Protein AF-A0A2V6J040-F1 (afdb_monomer)

Secondary structure (DSSP, 8-state):
-------------------------------------------S-SSSSS-----------HHHHHHHHHHHHHHHHHTT-HHHHHHHEEEEEEEEETTEEE-HHHHHHHHHH--EEEEEEEEEEEEEEETTEEEEEEEEEEEETTS-EEEEEEEEEEEEETTEEEEEEEEEEEPPPP-

Solvent-accessible surface area (backbone atoms only — not comparable to full-atom values): 11503 Å² total; per-residue (Å²): 139,91,83,84,90,88,83,88,85,88,86,90,90,81,88,85,89,84,88,89,81,90,86,80,90,81,90,82,89,83,88,82,89,82,84,82,88,79,88,81,90,87,82,81,81,88,83,81,83,83,79,76,80,78,82,74,75,72,79,69,51,72,62,54,52,50,53,52,51,54,52,48,49,55,48,21,50,58,70,54,34,61,71,54,42,64,66,43,37,35,80,82,19,45,33,41,45,94,91,47,78,35,45,41,66,54,54,58,61,46,33,78,74,57,52,56,67,49,72,51,77,43,77,75,45,71,45,74,77,48,102,46,32,33,40,41,35,33,37,39,39,41,32,33,72,90,69,51,74,49,51,31,43,36,39,35,35,34,35,54,51,98,92,40,67,22,37,42,35,38,38,47,42,75,50,75,79,86,128

Nearest PDB structures (foldseek):
  6d63-assembly5_I  TM=7.592E-01  e=6.789E-07  Pseudomonas sp. ADP
  1gy5-assembly1_A  TM=8.367E-01  e=3.264E-05  Homo sapiens
  1gy6-assembly1_B  TM=7.919E-01  e=3.069E-05  Rattus norvegicus
  1ask-assembly1_B  TM=8.145E-01  e=6.418E-05  Rattus norvegicus
  1jb2-assembly1_B  TM=8.349E-01  e=1.427E-04  Rattus norvegicus

Mean predicted aligned error: 15.75 Å

Foldseek 3Di:
DDDDDDDDDDDDDDDDDDDDDDDDDDDDDDDDDDDDDDDDDDDDDDPVPPPPPDPPPPPDPVLVVVVVLVVQCVVCLQVLPLVSLPQAADQQAWEDEPVGIDGSVRSSVCSVVAQFPDKDKDPWDWAPPDPFKIKIWTWMWTAGPVRDIFIKTKMWIWGQDPNGIHTRYIYIDGDDPDD

Structure (mmCIF, N/CA/C/O backbone):
data_AF-A0A2V6J040-F1
#
_entry.id   AF-A0A2V6J040-F1
#
loop_
_atom_site.group_PDB
_atom_site.id
_atom_site.type_symbol
_atom_site.label_atom_id
_atom_site.label_alt_id
_atom_site.label_comp_id
_atom_site.label_asym_id
_atom_site.label_entity_id
_atom_site.label_seq_id
_atom_site.pdbx_PDB_ins_code
_atom_site.Cartn_x
_atom_site.Cartn_y
_atom_site.Cartn_z
_atom_site.occupancy
_atom_site.B_iso_or_equiv
_atom_site.auth_seq_id
_atom_site.auth_comp_id
_atom_site.auth_asym_id
_atom_site.auth_atom_id
_atom_site.pdbx_PDB_model_num
ATOM 1 N N . MET A 1 1 ? -32.992 -1.769 94.508 1.00 34.75 1 MET A N 1
ATOM 2 C CA . MET A 1 1 ? -31.897 -0.781 94.630 1.00 34.75 1 MET A CA 1
ATOM 3 C C . MET A 1 1 ? -32.112 0.313 93.579 1.00 34.75 1 MET A C 1
ATOM 5 O O . MET A 1 1 ? -32.421 -0.063 92.455 1.00 34.75 1 MET A O 1
ATOM 9 N N . PRO A 1 2 ? -32.070 1.614 93.936 1.00 48.88 2 PRO A N 1
ATOM 10 C CA . PRO A 1 2 ? -32.412 2.762 93.072 1.00 48.88 2 PRO A CA 1
ATOM 11 C C . PRO A 1 2 ? -31.128 3.377 92.436 1.00 48.88 2 PRO A C 1
ATOM 13 O O . PRO A 1 2 ? -30.045 2.892 92.730 1.00 48.88 2 PRO A O 1
ATOM 16 N N . VAL A 1 3 ? -31.111 4.362 91.522 1.00 37.06 3 VAL A N 1
ATOM 17 C CA . VAL A 1 3 ? -31.373 5.810 91.714 1.00 37.06 3 VAL A CA 1
ATOM 18 C C . VAL A 1 3 ? -31.140 6.575 90.376 1.00 37.06 3 VAL A C 1
ATOM 20 O O . VAL A 1 3 ? -30.189 6.274 89.667 1.00 37.06 3 VAL A O 1
ATOM 23 N N . ARG A 1 4 ? -32.022 7.566 90.112 1.00 39.47 4 ARG A N 1
ATOM 24 C CA . ARG A 1 4 ? -31.955 8.893 89.409 1.00 39.47 4 ARG A CA 1
ATOM 25 C C . ARG A 1 4 ? -30.805 9.234 88.430 1.00 39.47 4 ARG A C 1
ATOM 27 O O . ARG A 1 4 ? -29.651 8.987 88.729 1.00 39.47 4 ARG A O 1
ATOM 34 N N . LEU A 1 5 ? -31.037 9.840 87.250 1.00 36.16 5 LEU A N 1
ATOM 35 C CA . LEU A 1 5 ? -31.646 11.154 86.889 1.00 36.16 5 LEU A CA 1
ATOM 36 C C . LEU A 1 5 ? -30.811 12.387 87.319 1.00 36.16 5 LEU A C 1
ATOM 38 O O . LEU A 1 5 ? -30.650 12.616 88.514 1.00 36.16 5 LEU A O 1
ATOM 42 N N . GLY A 1 6 ? -30.388 13.246 86.377 1.00 34.59 6 GLY A N 1
ATOM 43 C CA . GLY A 1 6 ? -29.915 14.599 86.723 1.00 34.59 6 GLY A CA 1
ATOM 44 C C . GLY A 1 6 ? -29.161 15.375 85.636 1.00 34.59 6 GLY A C 1
ATOM 45 O O . GLY A 1 6 ? -28.054 15.019 85.264 1.00 34.59 6 GLY A O 1
ATOM 46 N N . LEU A 1 7 ? -29.777 16.463 85.174 1.00 38.62 7 LEU A N 1
ATOM 47 C CA . LEU A 1 7 ? -29.369 17.409 84.129 1.00 38.62 7 LEU A CA 1
ATOM 48 C C . LEU A 1 7 ? -28.373 18.507 84.583 1.00 38.62 7 LEU A C 1
ATOM 50 O O . LEU A 1 7 ? -28.486 19.019 85.689 1.00 38.62 7 LEU A O 1
ATOM 54 N N . ALA A 1 8 ? -27.602 18.994 83.593 1.00 38.84 8 ALA A N 1
ATOM 55 C CA . ALA A 1 8 ? -27.267 20.400 83.274 1.00 38.84 8 ALA A CA 1
ATOM 56 C C . ALA A 1 8 ? -26.296 21.240 84.147 1.00 38.84 8 ALA A C 1
ATOM 58 O O . ALA A 1 8 ? -26.467 21.365 85.351 1.00 38.84 8 ALA A O 1
ATOM 59 N N . ARG A 1 9 ? -25.395 21.996 83.480 1.00 43.03 9 ARG A N 1
ATOM 60 C CA . ARG A 1 9 ? -25.417 23.480 83.275 1.00 43.03 9 ARG A CA 1
ATOM 61 C C . ARG A 1 9 ? -24.008 24.065 82.990 1.00 43.03 9 ARG A C 1
ATOM 63 O O . ARG A 1 9 ? -23.031 23.664 83.607 1.00 43.03 9 ARG A O 1
ATOM 70 N N . LYS A 1 10 ? -23.936 25.051 82.074 1.00 41.00 10 LYS A N 1
ATOM 71 C CA . LYS A 1 10 ? -22.827 26.030 81.873 1.00 41.00 10 LYS A CA 1
ATOM 72 C C . LYS A 1 10 ? -22.865 27.141 82.948 1.00 41.00 10 LYS A C 1
ATOM 74 O O . LYS A 1 10 ? -23.940 27.341 83.518 1.00 41.00 10 LYS A O 1
ATOM 79 N N . PRO A 1 11 ? -21.760 27.883 83.201 1.00 47.56 11 PRO A N 1
ATOM 80 C CA . PRO A 1 11 ? -21.526 29.259 82.656 1.00 47.56 11 PRO A CA 1
ATOM 81 C C . PRO A 1 11 ? -20.021 29.550 82.330 1.00 47.56 11 PRO A C 1
ATOM 83 O O . PRO A 1 11 ? -19.163 28.827 82.813 1.00 47.56 11 PRO A O 1
ATOM 86 N N . VAL A 1 12 ? -19.598 30.352 81.328 1.00 38.75 12 VAL A N 1
ATOM 87 C CA . VAL A 1 12 ? -19.495 31.834 81.104 1.00 38.75 12 VAL A CA 1
ATOM 88 C C . VAL A 1 12 ? -18.409 32.596 81.909 1.00 38.75 12 VAL A C 1
ATOM 90 O O . VAL A 1 12 ? -18.334 32.439 83.120 1.00 38.75 12 VAL A O 1
ATOM 93 N N . ALA A 1 13 ? -17.715 33.510 81.187 1.00 38.12 13 ALA A N 1
ATOM 94 C CA . ALA A 1 13 ? -16.813 34.629 81.572 1.00 38.12 13 ALA A CA 1
ATOM 95 C C . ALA A 1 13 ? -15.305 34.288 81.662 1.00 38.12 13 ALA A C 1
ATOM 97 O O . ALA A 1 13 ? -14.963 33.196 82.085 1.00 38.12 13 ALA A O 1
ATOM 98 N N . ALA A 1 14 ? -14.310 35.127 81.337 1.00 37.72 14 ALA A N 1
ATOM 99 C CA . ALA A 1 14 ? -14.132 36.417 80.646 1.00 37.72 14 ALA A CA 1
ATOM 100 C C . ALA A 1 14 ? -12.593 36.671 80.555 1.00 37.72 14 ALA A C 1
ATOM 102 O O . ALA A 1 14 ? -11.841 36.122 81.358 1.00 37.72 14 ALA A O 1
ATOM 103 N N . SER A 1 15 ? -12.109 37.485 79.603 1.00 41.91 15 SER A N 1
ATOM 104 C CA . SER A 1 15 ? -10.698 37.940 79.484 1.00 41.91 15 SER A CA 1
ATOM 105 C C . SER A 1 15 ? -10.219 38.786 80.685 1.00 41.91 15 SER A C 1
ATOM 107 O O . SER A 1 15 ? -11.061 39.345 81.389 1.00 41.91 15 SER A O 1
ATOM 109 N N . PRO A 1 16 ? -8.891 38.964 80.900 1.00 47.22 16 PRO A N 1
ATOM 110 C CA . PRO A 1 16 ? -8.265 40.242 80.499 1.00 47.22 16 PRO A CA 1
ATOM 111 C C . PRO A 1 16 ? -6.756 40.208 80.126 1.00 47.22 16 PRO A C 1
ATOM 113 O O . PRO A 1 16 ? -6.005 39.303 80.475 1.00 47.22 16 PRO A O 1
ATOM 116 N N . CYS A 1 17 ? -6.317 41.273 79.444 1.00 36.84 17 CYS A N 1
ATOM 117 C CA . CYS A 1 17 ? -4.929 41.643 79.122 1.00 36.84 17 CYS A CA 1
ATOM 118 C C . CYS A 1 17 ? -4.105 42.096 80.353 1.00 36.84 17 CYS A C 1
ATOM 120 O O . CYS A 1 17 ? -4.673 42.791 81.194 1.00 36.84 17 CYS A O 1
ATOM 122 N N . ARG A 1 18 ? -2.768 41.881 80.377 1.00 36.09 18 ARG A N 1
ATOM 123 C CA . ARG A 1 18 ? -1.706 42.873 80.749 1.00 36.09 18 ARG A CA 1
ATOM 124 C C . ARG A 1 18 ? -0.302 42.271 80.961 1.00 36.09 18 ARG A C 1
ATOM 126 O O . ARG A 1 18 ? -0.169 41.213 81.555 1.00 36.09 18 ARG A O 1
ATOM 133 N N . GLY A 1 19 ? 0.711 43.089 80.632 1.00 33.62 19 GLY A N 1
ATOM 134 C CA . GLY A 1 19 ? 2.075 43.094 81.204 1.00 33.62 19 GLY A CA 1
ATOM 135 C C . GLY A 1 19 ? 3.141 42.497 80.274 1.00 33.62 19 GLY A C 1
ATOM 136 O O . GLY A 1 19 ? 2.984 41.371 79.843 1.00 33.62 19 GLY A O 1
ATOM 137 N N . GLY A 1 20 ? 4.238 43.147 79.868 1.00 31.88 20 GLY A N 1
ATOM 138 C CA . GLY A 1 20 ? 4.899 44.374 80.319 1.00 31.88 20 GLY A CA 1
ATOM 139 C C . GLY A 1 20 ? 6.324 44.065 80.808 1.00 31.88 20 GLY A C 1
ATOM 140 O O . GLY A 1 20 ? 6.451 43.509 81.887 1.00 31.88 20 GLY A O 1
ATOM 141 N N . ALA A 1 21 ? 7.360 44.423 80.033 1.00 41.84 21 ALA A N 1
ATOM 142 C CA . ALA A 1 21 ? 8.752 44.728 80.447 1.00 41.84 21 ALA A CA 1
ATOM 143 C C . ALA A 1 21 ? 9.571 45.034 79.168 1.00 41.84 21 ALA A C 1
ATOM 145 O O . ALA A 1 21 ? 9.667 44.193 78.286 1.00 41.84 21 ALA A O 1
ATOM 146 N N . SER A 1 22 ? 9.908 46.295 78.871 1.00 37.09 22 SER A N 1
ATOM 147 C CA . SER A 1 22 ? 11.140 47.008 79.267 1.00 37.09 22 SER A CA 1
ATOM 148 C C . SER A 1 22 ? 12.424 46.338 78.763 1.00 37.09 22 SER A C 1
ATOM 150 O O . SER A 1 22 ? 12.731 45.245 79.210 1.00 37.09 22 SER A O 1
ATOM 152 N N . PHE A 1 23 ? 13.188 47.000 77.880 1.00 42.12 23 PHE A N 1
ATOM 153 C CA . PHE A 1 23 ? 14.519 47.538 78.214 1.00 42.12 23 PHE A CA 1
ATOM 154 C C . PHE A 1 23 ? 15.188 48.283 77.031 1.00 42.12 23 PHE A C 1
ATOM 156 O O . PHE A 1 23 ? 15.280 47.796 75.911 1.00 42.12 23 PHE A O 1
ATOM 163 N N . SER A 1 24 ? 15.657 49.495 77.358 1.00 43.88 24 SER A N 1
ATOM 164 C CA . SER A 1 24 ? 16.856 50.210 76.874 1.00 43.88 24 SER A CA 1
ATOM 165 C C . SER A 1 24 ? 17.118 50.472 75.378 1.00 43.88 24 SER A C 1
ATOM 167 O O . SER A 1 24 ? 17.669 49.662 74.642 1.00 43.88 24 SER A O 1
ATOM 169 N N . LYS A 1 25 ? 16.894 51.745 75.019 1.00 38.56 25 LYS A N 1
ATOM 170 C CA . LYS A 1 25 ? 17.821 52.670 74.324 1.00 38.56 25 LYS A CA 1
ATOM 171 C C . LYS A 1 25 ? 19.256 52.158 74.081 1.00 38.56 25 LYS A C 1
ATOM 173 O O . LYS A 1 25 ? 19.950 51.860 75.045 1.00 38.56 25 LYS A O 1
ATOM 178 N N . ALA A 1 26 ? 19.727 52.335 72.840 1.00 39.94 26 ALA A N 1
ATOM 179 C CA . ALA A 1 26 ? 20.936 53.090 72.428 1.00 39.94 26 ALA A CA 1
ATOM 180 C C . ALA A 1 26 ? 21.586 52.426 71.194 1.00 39.94 26 ALA A C 1
ATOM 182 O O . ALA A 1 26 ? 22.081 51.315 71.256 1.00 39.94 26 ALA A O 1
ATOM 183 N N . ARG A 1 27 ? 21.449 53.021 70.004 1.00 41.56 27 ARG A N 1
ATOM 184 C CA . ARG A 1 27 ? 22.401 53.979 69.401 1.00 41.56 27 ARG A CA 1
ATOM 185 C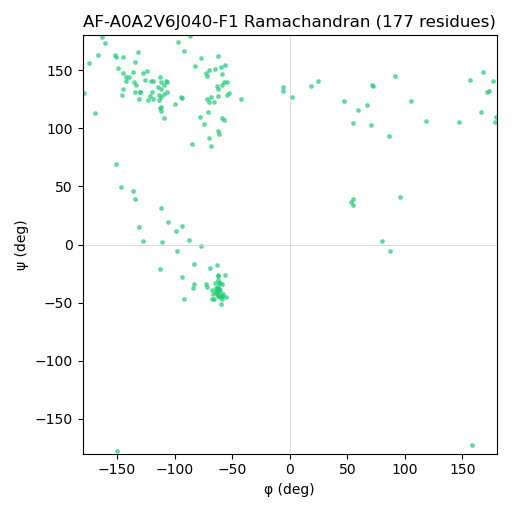 C . ARG A 1 27 ? 23.718 53.311 68.949 1.00 41.56 27 ARG A C 1
ATOM 187 O O . ARG A 1 27 ? 24.626 53.184 69.753 1.00 41.56 27 ARG A O 1
ATOM 194 N N . ARG A 1 28 ? 23.883 53.078 67.641 1.00 45.91 28 ARG A N 1
ATOM 195 C CA . ARG A 1 28 ? 24.739 53.861 66.713 1.00 45.91 28 ARG A CA 1
ATOM 196 C C . ARG A 1 28 ? 24.811 53.177 65.333 1.00 45.91 28 ARG A C 1
ATOM 198 O O . ARG A 1 28 ? 25.012 51.979 65.233 1.00 45.91 28 ARG A O 1
ATOM 205 N N . GLN A 1 29 ? 24.591 54.020 64.325 1.00 39.72 29 GLN A N 1
ATOM 206 C CA . GLN A 1 29 ? 24.902 53.972 62.887 1.00 39.72 29 GLN A CA 1
ATOM 207 C C . GLN A 1 29 ? 25.759 52.802 62.358 1.00 39.72 29 GLN A C 1
ATOM 209 O O . GLN A 1 29 ? 26.865 52.599 62.839 1.00 39.72 29 GLN A O 1
ATOM 214 N N . SER A 1 30 ? 25.359 52.206 61.227 1.00 41.91 30 SER A N 1
ATOM 215 C CA . SER A 1 30 ? 25.965 52.552 59.929 1.00 41.91 30 SER A CA 1
ATOM 216 C C . SER A 1 30 ? 25.148 52.013 58.744 1.00 41.91 30 SER A C 1
ATOM 218 O O . SER A 1 30 ? 24.248 51.198 58.908 1.00 41.91 30 SER A O 1
ATOM 220 N N . ALA A 1 31 ? 25.432 52.581 57.579 1.00 47.78 31 ALA A N 1
ATOM 221 C CA . ALA A 1 31 ? 24.708 52.569 56.314 1.00 47.78 31 ALA A CA 1
ATOM 222 C C . ALA A 1 31 ? 24.385 51.185 55.707 1.00 47.78 31 ALA A C 1
ATOM 224 O O . ALA A 1 31 ? 25.130 50.232 55.886 1.00 47.78 31 ALA A O 1
ATOM 225 N N . VAL A 1 32 ? 23.330 51.108 54.887 1.00 41.62 32 VAL A N 1
ATOM 226 C CA . VAL A 1 32 ? 23.403 51.072 53.407 1.00 41.62 32 VAL A CA 1
ATOM 227 C C . VAL A 1 32 ? 22.007 50.755 52.837 1.00 41.62 32 VAL A C 1
ATOM 229 O O . VAL A 1 32 ? 21.304 49.864 53.292 1.00 41.62 32 VAL A O 1
ATOM 232 N N . ALA A 1 33 ? 21.628 51.581 51.862 1.00 43.66 33 ALA A N 1
ATOM 233 C CA . ALA A 1 33 ? 20.542 51.511 50.885 1.00 43.66 33 ALA A CA 1
ATOM 234 C C . ALA A 1 33 ? 19.551 50.325 50.893 1.00 43.66 33 ALA A C 1
ATOM 236 O O . ALA A 1 33 ? 19.906 49.188 50.601 1.00 43.66 33 ALA A O 1
ATOM 237 N N . THR A 1 34 ? 18.253 50.647 50.928 1.00 45.75 34 THR A N 1
ATOM 238 C CA . THR A 1 34 ? 17.314 50.077 49.946 1.00 45.75 34 THR A CA 1
ATOM 239 C C . THR A 1 34 ? 16.244 51.109 49.605 1.00 45.75 34 THR A C 1
ATOM 241 O O . THR A 1 34 ? 15.677 51.779 50.468 1.00 45.75 34 THR A O 1
ATOM 244 N N . THR A 1 35 ? 16.070 51.322 48.310 1.00 50.22 35 THR A N 1
ATOM 245 C CA . THR A 1 35 ? 15.309 52.398 47.692 1.00 50.22 35 THR A CA 1
ATOM 246 C C . THR A 1 35 ? 13.801 52.236 47.848 1.00 50.22 35 THR A C 1
ATOM 248 O O . THR A 1 35 ? 13.232 51.151 47.819 1.00 50.22 35 THR A O 1
ATOM 251 N N . LYS A 1 36 ? 13.185 53.407 47.995 1.00 40.22 36 LYS A N 1
ATOM 252 C C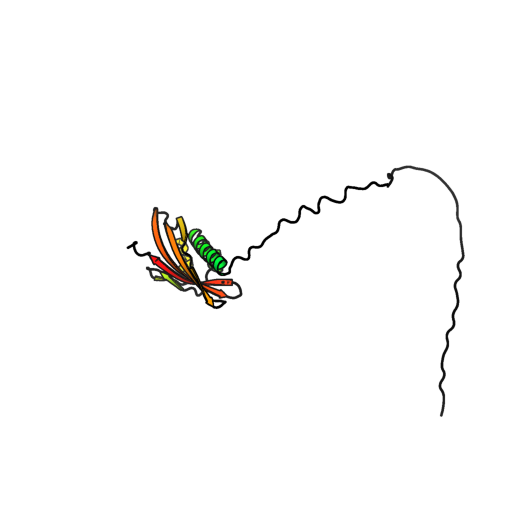A . LYS A 1 36 ? 11.765 53.725 48.094 1.00 40.22 36 LYS A CA 1
ATOM 253 C C . LYS A 1 36 ? 10.873 52.965 47.107 1.00 40.22 36 LYS A C 1
ATOM 255 O O . LYS A 1 36 ? 10.973 53.128 45.894 1.00 40.22 36 LYS A O 1
ATOM 260 N N . THR A 1 37 ? 9.883 52.288 47.666 1.00 49.34 37 THR A N 1
ATOM 261 C CA . THR A 1 37 ? 8.570 52.052 47.064 1.00 49.34 37 THR A CA 1
ATOM 262 C C . THR A 1 37 ? 7.861 53.395 46.843 1.00 49.34 37 THR A C 1
ATOM 264 O O . THR A 1 37 ? 7.737 54.148 47.804 1.00 49.34 37 THR A O 1
ATOM 267 N N . LEU A 1 38 ? 7.372 53.696 45.630 1.00 49.38 38 LEU A N 1
ATOM 268 C CA . LEU A 1 38 ? 5.972 54.108 45.390 1.00 49.38 38 LEU A CA 1
ATOM 269 C C . LEU A 1 38 ? 5.680 54.419 43.903 1.00 49.38 38 LEU A C 1
ATOM 271 O O . LEU A 1 38 ? 6.075 55.451 43.376 1.00 49.38 38 LEU A O 1
ATOM 275 N N . MET A 1 39 ? 4.888 53.525 43.301 1.00 51.25 39 MET A N 1
ATOM 276 C CA . MET A 1 39 ? 3.771 53.755 42.368 1.00 51.25 39 MET A CA 1
ATOM 277 C C . MET A 1 39 ? 3.910 54.724 41.175 1.00 51.25 39 MET A C 1
ATOM 279 O O . MET A 1 39 ? 3.910 55.938 41.354 1.00 51.25 39 MET A O 1
ATOM 283 N N . LYS A 1 40 ? 3.661 54.198 39.962 1.00 35.94 40 LYS A N 1
ATOM 284 C CA . LYS A 1 40 ? 2.514 54.626 39.128 1.00 35.94 40 LYS A CA 1
ATOM 285 C C . LYS A 1 40 ? 2.303 53.704 37.918 1.00 35.94 40 LYS A C 1
ATOM 287 O O . LYS A 1 40 ? 3.146 53.627 37.042 1.00 35.94 40 LYS A O 1
ATOM 292 N N . LYS A 1 41 ? 1.162 53.006 37.968 1.00 52.22 41 LYS A N 1
ATOM 293 C CA . LYS A 1 41 ? 0.187 52.671 36.911 1.00 52.22 41 LYS A CA 1
ATOM 294 C C . LYS A 1 41 ? 0.667 52.640 35.444 1.00 52.22 41 LYS A C 1
ATOM 296 O O . LYS A 1 41 ? 1.310 53.568 34.978 1.00 52.22 41 LYS A O 1
ATOM 301 N N . TYR A 1 42 ? 0.145 51.639 34.724 1.00 60.94 42 TYR A N 1
ATOM 302 C CA . TYR A 1 42 ? 0.090 51.495 33.254 1.00 60.94 42 TYR A CA 1
ATOM 303 C C . TYR A 1 42 ? 1.189 50.680 32.552 1.00 60.94 42 TYR A C 1
ATOM 305 O O . TYR A 1 42 ? 1.588 51.028 31.450 1.00 60.94 42 TYR A O 1
ATOM 313 N N . PHE A 1 43 ? 1.614 49.546 33.119 1.00 50.88 43 PHE A N 1
ATOM 314 C CA . PHE A 1 43 ? 2.365 48.533 32.346 1.00 50.88 43 PHE A CA 1
ATOM 315 C C . PHE A 1 43 ? 1.835 47.097 32.489 1.00 50.88 43 PHE A C 1
ATOM 317 O O . PHE A 1 43 ? 2.497 46.142 32.095 1.00 50.88 43 PHE A O 1
ATOM 324 N N . ALA A 1 44 ? 0.619 46.927 33.011 1.00 54.66 44 ALA A N 1
ATOM 325 C CA . ALA A 1 44 ? -0.108 45.664 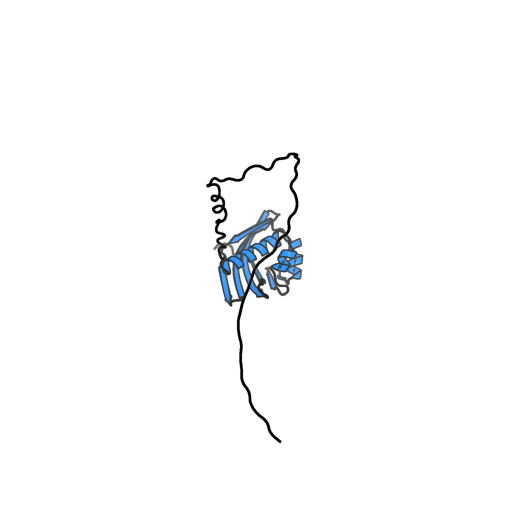32.908 1.00 54.66 44 ALA A CA 1
ATOM 326 C C . ALA A 1 44 ? -1.126 45.803 31.766 1.00 54.66 44 ALA A C 1
ATOM 328 O O . ALA A 1 44 ? -1.980 46.678 31.862 1.00 54.66 44 ALA A O 1
ATOM 329 N N . TYR A 1 45 ? -1.026 44.941 30.746 1.00 56.25 45 TYR A N 1
ATOM 330 C CA . TYR A 1 45 ? -1.682 44.959 29.418 1.00 56.25 45 TYR A CA 1
ATOM 331 C C . TYR A 1 45 ? -0.924 45.779 28.360 1.00 56.25 45 TYR A C 1
ATOM 333 O O . TYR A 1 45 ? -1.129 46.987 28.271 1.00 56.25 45 TYR A O 1
ATOM 341 N N . PRO A 1 46 ? -0.049 45.135 27.550 1.00 50.34 46 PRO A N 1
ATOM 342 C CA . PRO A 1 46 ? -0.546 44.388 26.387 1.00 50.34 46 PRO A CA 1
ATOM 343 C C . PRO A 1 46 ? 0.329 43.172 25.975 1.00 50.34 46 PRO A C 1
ATOM 345 O O . PRO A 1 46 ? 0.945 43.178 24.916 1.00 50.34 46 PRO A O 1
ATOM 348 N N . ILE A 1 47 ? 0.375 42.097 26.774 1.00 50.66 47 ILE A N 1
ATOM 349 C CA . ILE A 1 47 ? 0.921 40.786 26.327 1.00 50.66 47 ILE A CA 1
ATOM 350 C C . ILE A 1 47 ? -0.018 39.637 26.741 1.00 50.66 47 ILE A C 1
ATOM 352 O O . ILE A 1 47 ? 0.401 38.571 27.168 1.00 50.66 47 ILE A O 1
ATOM 356 N N . VAL A 1 48 ? -1.330 39.864 26.649 1.00 49.38 48 VAL A N 1
ATOM 357 C CA . VAL A 1 48 ? -2.340 38.781 26.661 1.00 49.38 48 VAL A CA 1
ATOM 358 C C . VAL A 1 48 ? -2.997 38.644 25.276 1.00 49.38 48 VAL A C 1
ATOM 360 O O . VAL A 1 48 ? -3.835 37.784 25.057 1.00 49.38 48 VAL A O 1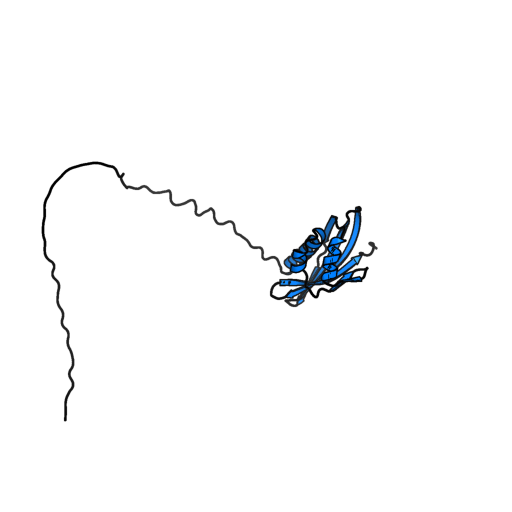
ATOM 363 N N . PHE A 1 49 ? -2.562 39.436 24.288 1.00 48.06 49 PHE A N 1
ATOM 364 C CA . PHE A 1 49 ? -3.080 39.386 22.915 1.00 48.06 49 PHE A CA 1
ATOM 365 C C . PHE A 1 49 ? -2.196 38.587 21.936 1.00 48.06 49 PHE A C 1
ATOM 367 O O . PHE A 1 49 ? -2.411 38.649 20.731 1.00 48.06 49 PHE A O 1
ATOM 374 N N . LEU A 1 50 ? -1.210 37.828 22.433 1.00 48.56 50 LEU A N 1
ATOM 375 C CA . LEU A 1 50 ? -0.291 37.024 21.609 1.00 48.56 50 LEU A CA 1
ATOM 376 C C . LEU A 1 50 ? -0.495 35.505 21.784 1.00 48.56 50 LEU A C 1
ATOM 378 O O . LEU A 1 50 ? 0.460 34.747 21.697 1.00 48.56 50 LEU A O 1
ATOM 382 N N . PHE A 1 51 ? -1.720 35.046 22.064 1.00 51.81 51 PHE A N 1
ATOM 383 C CA . PHE A 1 51 ? -2.041 33.609 22.156 1.00 51.81 51 PHE A CA 1
ATOM 384 C C . PHE A 1 51 ? -3.465 33.288 21.681 1.00 51.81 51 PHE A C 1
ATOM 386 O O . PHE A 1 51 ? -4.227 32.608 22.360 1.00 51.81 51 PHE A O 1
ATOM 393 N N . ALA A 1 52 ? -3.846 33.780 20.505 1.00 54.03 52 ALA A N 1
ATOM 394 C CA . ALA A 1 52 ? -5.085 33.352 19.856 1.00 54.03 52 ALA A CA 1
ATOM 395 C C 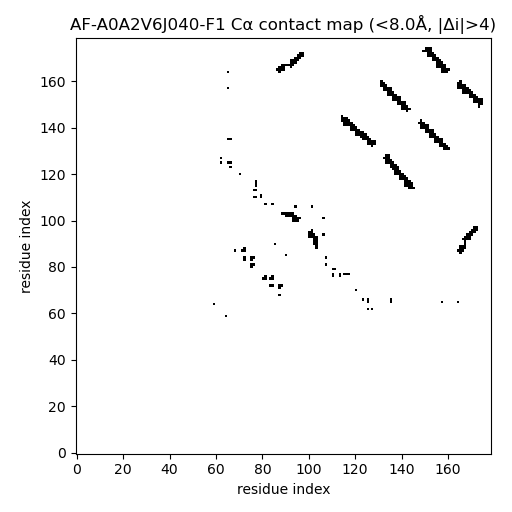. ALA A 1 52 ? -4.875 33.104 18.358 1.00 54.03 52 ALA A C 1
ATOM 397 O O . ALA A 1 52 ? -5.662 33.535 17.522 1.00 54.03 52 ALA A O 1
ATOM 398 N N . THR A 1 53 ? -3.802 32.399 17.994 1.00 58.44 53 THR A N 1
ATOM 399 C CA . THR A 1 53 ? -3.811 31.656 16.733 1.00 58.44 53 THR A CA 1
ATOM 400 C C . THR A 1 53 ? -4.689 30.431 16.950 1.00 58.44 53 THR A C 1
ATOM 402 O O . THR A 1 53 ? -4.316 29.481 17.635 1.00 58.44 53 THR A O 1
ATOM 405 N N . ALA A 1 54 ? -5.908 30.488 16.422 1.00 59.12 54 ALA A N 1
ATOM 406 C CA . ALA A 1 54 ? -6.820 29.361 16.401 1.00 59.12 54 ALA A CA 1
ATOM 407 C C . ALA A 1 54 ? -6.146 28.180 15.684 1.00 59.12 54 ALA A C 1
ATOM 409 O O . ALA A 1 54 ? -6.001 28.193 14.462 1.00 59.12 54 ALA A O 1
ATOM 410 N N . MET A 1 55 ? -5.745 27.146 16.429 1.00 59.06 55 MET A N 1
ATOM 411 C CA . MET A 1 55 ? -5.610 25.814 15.850 1.00 59.06 55 MET A CA 1
ATOM 412 C C . MET A 1 55 ? -7.023 25.337 15.529 1.00 59.06 55 MET A C 1
ATOM 414 O O . MET A 1 55 ? -7.670 24.668 16.331 1.00 59.06 55 MET A O 1
ATOM 418 N N . ILE A 1 56 ? -7.532 25.718 14.361 1.00 54.47 56 ILE A N 1
ATOM 419 C CA . ILE A 1 56 ? -8.616 24.969 13.742 1.00 54.47 56 ILE A CA 1
ATOM 420 C C . ILE A 1 56 ? -7.961 23.659 13.315 1.00 54.47 56 ILE A C 1
ATOM 422 O O . ILE A 1 56 ? -7.364 23.570 12.245 1.00 54.47 56 ILE A O 1
ATOM 426 N N . ALA A 1 57 ? -8.005 22.653 14.187 1.00 62.59 57 ALA A N 1
ATOM 427 C CA . ALA A 1 57 ? -7.851 21.281 13.744 1.00 62.59 57 ALA A CA 1
ATOM 428 C C . ALA A 1 57 ? -9.022 21.036 12.792 1.00 62.59 57 ALA A C 1
ATOM 430 O O . ALA A 1 57 ? -10.145 20.791 13.231 1.00 62.59 57 ALA A O 1
ATOM 431 N N . MET A 1 58 ? -8.795 21.215 11.489 1.00 60.84 58 MET A N 1
ATOM 432 C CA . MET A 1 58 ? -9.737 20.725 10.498 1.00 60.84 58 MET A CA 1
ATOM 433 C C . MET A 1 58 ? -9.819 19.226 10.740 1.00 60.84 58 MET A C 1
ATOM 435 O O . MET A 1 58 ? -8.844 18.502 10.536 1.00 60.84 58 MET A O 1
ATOM 439 N N . ALA A 1 59 ? -10.957 18.783 11.268 1.00 71.94 59 ALA A N 1
ATOM 440 C CA . ALA A 1 59 ? -11.287 17.378 11.296 1.00 71.94 59 ALA A CA 1
ATOM 441 C C . ALA A 1 59 ? -11.363 16.941 9.831 1.00 71.94 59 ALA A C 1
ATOM 443 O O . ALA A 1 59 ? -12.346 17.226 9.150 1.00 71.94 59 ALA A O 1
ATOM 444 N N . ILE A 1 60 ? -10.278 16.346 9.330 1.00 79.19 60 ILE A N 1
ATOM 445 C CA . ILE A 1 60 ? -10.285 15.689 8.028 1.00 79.19 60 ILE A CA 1
ATOM 446 C C . ILE A 1 60 ? -11.345 14.596 8.079 1.00 79.19 60 ILE A C 1
ATOM 448 O O . ILE A 1 60 ? -11.481 13.897 9.091 1.00 79.19 60 ILE A O 1
ATOM 452 N N . SER A 1 61 ? -12.125 14.470 7.010 1.00 90.56 61 SER A N 1
ATOM 453 C CA . SER A 1 61 ? -13.084 13.374 6.924 1.00 90.56 61 SER A CA 1
ATOM 454 C C . SER A 1 61 ? -12.345 12.032 6.996 1.00 90.56 61 SER A C 1
ATOM 456 O O . SER A 1 61 ? -11.182 11.920 6.602 1.00 90.56 61 SER A O 1
ATOM 458 N N . GLU A 1 62 ? -13.002 10.981 7.486 1.00 91.38 62 GLU A N 1
ATOM 459 C CA . GLU A 1 62 ? -12.386 9.648 7.526 1.00 91.38 62 GLU A CA 1
ATOM 460 C C . GLU A 1 62 ? -11.976 9.167 6.122 1.00 91.38 62 GLU A C 1
ATOM 462 O O . GLU A 1 62 ? -10.912 8.571 5.946 1.00 91.38 62 GLU A O 1
ATOM 467 N N . SER A 1 63 ? -12.756 9.535 5.101 1.00 93.56 63 SER A N 1
ATOM 468 C CA . SER A 1 63 ? -12.408 9.326 3.696 1.00 93.56 63 SER A CA 1
ATOM 469 C C . SER A 1 63 ? -11.117 10.034 3.284 1.00 93.56 63 SER A C 1
ATOM 471 O O . SER A 1 63 ? -10.269 9.421 2.638 1.00 93.56 63 SER A O 1
ATOM 473 N N . GLU A 1 64 ? -10.919 11.296 3.674 1.00 94.62 64 GLU A N 1
ATOM 474 C CA . GLU A 1 64 ? -9.663 12.013 3.413 1.00 94.62 64 GLU A CA 1
ATOM 475 C C . GLU A 1 64 ? -8.489 11.361 4.147 1.00 94.62 64 GLU A C 1
ATOM 477 O O . GLU A 1 64 ? -7.412 11.201 3.571 1.00 94.62 64 GLU A O 1
ATOM 482 N N . ALA A 1 65 ? -8.698 10.914 5.388 1.00 94.81 65 ALA A N 1
ATOM 483 C CA . ALA A 1 65 ? -7.678 10.206 6.153 1.00 94.81 65 ALA A CA 1
ATOM 484 C C . ALA A 1 65 ? -7.245 8.896 5.467 1.00 94.81 65 ALA A C 1
ATOM 486 O O . ALA A 1 65 ? -6.059 8.564 5.468 1.00 94.81 65 ALA A O 1
ATOM 487 N N . LEU A 1 66 ? -8.174 8.162 4.847 1.00 97.81 66 LEU A N 1
ATOM 488 C CA . LEU A 1 66 ? -7.863 6.961 4.063 1.00 97.81 66 LEU A CA 1
ATOM 489 C C . LEU A 1 66 ? -7.076 7.280 2.785 1.00 97.81 66 LEU A C 1
ATOM 491 O O . LEU A 1 66 ? -6.120 6.571 2.480 1.00 97.81 66 LEU A O 1
ATOM 495 N N . VAL A 1 67 ? -7.393 8.372 2.083 1.00 98.12 67 VAL A N 1
ATOM 496 C CA . VAL A 1 67 ? -6.608 8.835 0.920 1.00 98.12 67 VAL A CA 1
ATOM 497 C C . VAL A 1 67 ? -5.177 9.207 1.323 1.00 98.12 67 VAL A C 1
ATOM 499 O O . VAL A 1 67 ? -4.217 8.860 0.628 1.00 98.12 67 VAL A O 1
ATOM 502 N N . VAL A 1 68 ? -5.010 9.873 2.469 1.00 97.44 68 VAL A N 1
ATOM 503 C CA . VAL A 1 68 ? -3.687 10.197 3.023 1.00 97.44 68 VAL A CA 1
ATOM 504 C C . VAL A 1 68 ? -2.905 8.921 3.341 1.00 97.44 68 VAL A C 1
ATOM 506 O O . VAL A 1 68 ? -1.733 8.825 2.976 1.00 97.44 68 VAL A O 1
ATOM 509 N N . ARG A 1 69 ? -3.540 7.917 3.962 1.00 97.62 69 ARG A N 1
ATOM 510 C CA . ARG A 1 69 ? -2.896 6.623 4.243 1.00 97.62 69 ARG A CA 1
ATOM 511 C C . ARG A 1 69 ? -2.518 5.865 2.974 1.00 97.62 69 ARG A C 1
ATOM 513 O O . ARG A 1 69 ? -1.410 5.343 2.907 1.00 97.62 69 ARG A O 1
ATOM 520 N N . GLU A 1 70 ? -3.379 5.846 1.961 1.00 98.38 70 GLU A N 1
ATOM 521 C CA . GLU A 1 70 ? -3.059 5.244 0.661 1.00 98.38 70 GLU A CA 1
ATOM 522 C C . GLU A 1 70 ? -1.828 5.914 0.044 1.00 98.38 70 GLU A C 1
ATOM 524 O O . GLU A 1 70 ? -0.871 5.248 -0.345 1.00 98.38 70 GLU A O 1
ATOM 529 N N . THR A 1 71 ? -1.792 7.245 0.048 1.00 98.19 71 THR A N 1
ATOM 530 C CA . THR A 1 71 ? -0.637 8.011 -0.437 1.00 98.19 71 THR A CA 1
ATOM 531 C C . THR A 1 71 ? 0.628 7.704 0.374 1.00 98.19 71 THR A C 1
ATOM 533 O O . THR A 1 71 ? 1.718 7.594 -0.190 1.00 98.19 71 THR A O 1
ATOM 536 N N . ALA A 1 72 ? 0.502 7.517 1.691 1.00 98.19 72 ALA A N 1
ATOM 537 C CA . ALA A 1 72 ? 1.610 7.122 2.554 1.00 98.19 72 ALA A CA 1
ATOM 538 C C . ALA A 1 72 ? 2.146 5.721 2.212 1.00 98.19 72 ALA A C 1
ATOM 540 O O . ALA A 1 72 ? 3.362 5.536 2.206 1.00 98.19 72 ALA A O 1
ATOM 541 N N . VAL A 1 73 ? 1.281 4.767 1.844 1.00 97.88 73 VAL A N 1
ATOM 542 C CA . VAL A 1 73 ? 1.710 3.447 1.352 1.00 97.88 73 VAL A CA 1
ATOM 543 C C . VAL A 1 73 ? 2.560 3.612 0.094 1.00 97.88 73 VAL A C 1
ATOM 545 O O . VAL A 1 73 ? 3.680 3.112 0.055 1.00 97.88 73 VAL A O 1
ATOM 548 N N . TRP A 1 74 ? 2.092 4.361 -0.908 1.00 98.12 74 TRP A N 1
ATOM 549 C CA . TRP A 1 74 ? 2.862 4.596 -2.139 1.00 98.12 74 TRP A CA 1
ATOM 550 C C . TRP A 1 74 ? 4.229 5.235 -1.880 1.00 98.12 74 TRP A C 1
ATOM 552 O O . TRP A 1 74 ? 5.232 4.795 -2.446 1.00 98.12 74 TRP A O 1
ATOM 562 N N . ASN A 1 75 ? 4.289 6.225 -0.985 1.00 97.81 75 ASN A N 1
ATOM 563 C CA . ASN A 1 75 ? 5.556 6.820 -0.563 1.00 97.81 75 ASN A CA 1
ATOM 564 C C . ASN A 1 75 ? 6.467 5.793 0.118 1.00 97.81 75 ASN A C 1
ATOM 566 O O . ASN A 1 75 ? 7.642 5.712 -0.224 1.00 97.81 75 ASN A O 1
ATOM 570 N N . ALA A 1 76 ? 5.932 4.959 1.013 1.00 97.06 76 ALA A N 1
ATOM 571 C CA . ALA A 1 76 ? 6.707 3.923 1.685 1.00 97.06 76 ALA A CA 1
ATOM 572 C C . ALA A 1 76 ? 7.309 2.911 0.694 1.00 97.06 76 ALA A C 1
ATOM 574 O O . ALA A 1 76 ? 8.474 2.542 0.839 1.00 97.06 76 ALA A O 1
ATOM 575 N N . PHE A 1 77 ? 6.565 2.513 -0.346 1.00 95.62 77 PHE A N 1
ATOM 576 C CA . PHE A 1 77 ? 7.084 1.646 -1.412 1.00 95.62 77 PHE A CA 1
ATOM 577 C C . PHE A 1 77 ? 8.157 2.340 -2.258 1.00 95.62 77 PHE A C 1
ATOM 579 O O . PHE A 1 77 ? 9.225 1.766 -2.471 1.00 95.62 77 PHE A O 1
ATOM 586 N N . LYS A 1 78 ? 7.913 3.581 -2.698 1.00 95.56 78 LYS A N 1
ATOM 587 C CA . LYS A 1 78 ? 8.886 4.370 -3.471 1.00 95.56 78 LYS A CA 1
ATOM 588 C C . LYS A 1 78 ? 10.191 4.584 -2.698 1.00 95.56 78 LYS A C 1
ATOM 590 O O . LYS A 1 78 ? 11.271 4.414 -3.257 1.00 95.56 78 LYS A O 1
ATOM 595 N N . ASP A 1 79 ? 10.092 4.925 -1.418 1.00 95.75 79 ASP A N 1
ATOM 596 C CA . ASP A 1 79 ? 11.240 5.249 -0.568 1.00 95.75 79 ASP A CA 1
ATOM 597 C C . ASP A 1 79 ? 11.846 4.001 0.107 1.00 95.75 79 ASP A C 1
ATOM 599 O O . ASP A 1 79 ? 12.788 4.111 0.891 1.00 95.75 79 ASP A O 1
ATOM 603 N N . LYS A 1 80 ? 11.327 2.802 -0.204 1.00 95.81 80 LYS A N 1
ATOM 604 C CA . LYS A 1 80 ? 11.754 1.506 0.355 1.00 95.81 80 LYS A CA 1
ATOM 605 C C . LYS A 1 80 ? 11.720 1.475 1.892 1.00 95.81 80 LYS A C 1
ATOM 607 O O . LYS A 1 80 ? 12.535 0.813 2.537 1.00 95.81 80 LYS A O 1
ATOM 612 N N . ASN A 1 81 ? 10.760 2.181 2.488 1.00 96.62 81 ASN A N 1
ATOM 613 C CA . ASN A 1 81 ? 10.599 2.305 3.931 1.00 96.62 81 ASN A CA 1
ATOM 614 C C . ASN A 1 81 ? 9.791 1.128 4.498 1.00 96.62 81 ASN A C 1
ATOM 616 O O . ASN A 1 81 ? 8.572 1.196 4.673 1.00 96.62 81 ASN A O 1
ATOM 620 N N . ALA A 1 82 ? 10.494 0.038 4.806 1.00 96.06 82 ALA A N 1
ATOM 621 C CA . ALA A 1 82 ? 9.888 -1.188 5.315 1.00 96.06 82 ALA A CA 1
ATOM 622 C C . ALA A 1 82 ? 9.143 -1.010 6.644 1.00 96.06 82 ALA A C 1
ATOM 624 O O . ALA A 1 82 ? 8.145 -1.690 6.880 1.00 96.06 82 ALA A O 1
ATOM 625 N N . ASP A 1 83 ? 9.607 -0.116 7.513 1.00 96.56 83 ASP A N 1
ATOM 626 C CA . ASP A 1 83 ? 8.964 0.096 8.809 1.00 96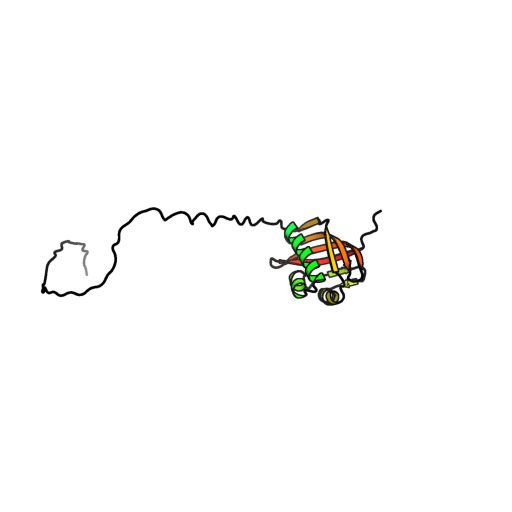.56 83 ASP A CA 1
ATOM 627 C C . ASP A 1 83 ? 7.638 0.832 8.663 1.00 96.56 83 ASP A C 1
ATOM 629 O O . ASP A 1 83 ? 6.685 0.520 9.373 1.00 96.56 83 ASP A O 1
ATOM 633 N N . GLU A 1 84 ? 7.531 1.738 7.695 1.00 96.75 84 GLU A N 1
ATOM 634 C CA . GLU A 1 84 ? 6.258 2.381 7.384 1.00 96.75 84 GLU A CA 1
ATOM 635 C C . GLU A 1 84 ? 5.286 1.413 6.698 1.00 96.75 84 GLU A C 1
ATOM 637 O O . GLU A 1 84 ? 4.104 1.380 7.041 1.00 96.75 84 GLU A O 1
ATOM 642 N N . VAL A 1 85 ? 5.780 0.521 5.830 1.00 96.38 85 VAL A N 1
ATOM 643 C CA . VAL A 1 85 ? 4.955 -0.565 5.271 1.00 96.38 85 VAL A CA 1
ATOM 644 C C . VAL A 1 85 ? 4.378 -1.457 6.375 1.00 96.38 85 VAL A C 1
ATOM 646 O O . VAL A 1 85 ? 3.180 -1.732 6.355 1.00 96.38 85 VAL A O 1
ATOM 649 N N . LYS A 1 86 ? 5.174 -1.848 7.380 1.00 96.06 86 LYS A N 1
ATOM 650 C CA . LYS A 1 86 ? 4.697 -2.636 8.539 1.00 96.06 86 LYS A CA 1
ATOM 651 C C . LYS A 1 86 ? 3.639 -1.909 9.374 1.00 96.06 86 LYS A C 1
ATOM 653 O O . LYS A 1 86 ? 2.838 -2.560 10.041 1.00 96.06 86 LYS A O 1
ATOM 658 N N . LYS A 1 87 ? 3.632 -0.574 9.372 1.00 96.69 87 LYS A N 1
ATOM 659 C CA . LYS A 1 87 ? 2.611 0.220 10.068 1.00 96.69 87 LYS A CA 1
ATOM 660 C C . LYS A 1 87 ? 1.341 0.388 9.248 1.00 96.69 87 LYS A C 1
ATOM 662 O O . LYS A 1 87 ? 0.271 0.455 9.834 1.00 96.69 87 LYS A O 1
ATOM 667 N N . LEU A 1 88 ? 1.424 0.490 7.928 1.00 97.44 88 LEU A N 1
ATOM 668 C CA . LEU A 1 88 ? 0.256 0.800 7.098 1.00 97.44 88 LEU A CA 1
ATOM 669 C C . LEU A 1 88 ? -0.451 -0.450 6.570 1.00 97.44 88 LEU A C 1
ATOM 671 O O . LEU A 1 88 ? -1.656 -0.421 6.326 1.00 97.44 88 LEU A O 1
ATOM 675 N N . ILE A 1 89 ? 0.282 -1.548 6.401 1.00 97.69 89 ILE A N 1
ATOM 676 C CA . ILE A 1 89 ? -0.215 -2.779 5.792 1.00 97.69 89 ILE A CA 1
ATOM 677 C C . ILE A 1 89 ? -0.353 -3.868 6.851 1.00 97.69 89 ILE A C 1
ATOM 679 O O . ILE A 1 89 ? 0.509 -4.041 7.711 1.00 97.69 89 ILE A O 1
ATOM 683 N N . SER A 1 90 ? -1.455 -4.604 6.782 1.00 97.94 90 SER A N 1
ATOM 684 C CA . SER A 1 90 ? -1.706 -5.730 7.666 1.00 97.94 90 SER A CA 1
ATOM 685 C C . SER A 1 90 ? -0.817 -6.929 7.321 1.00 97.94 90 SER A C 1
ATOM 687 O O . SER A 1 90 ? -0.503 -7.176 6.159 1.00 97.94 90 SER A O 1
ATOM 689 N N . THR A 1 91 ? -0.423 -7.719 8.318 1.00 97.25 91 THR A N 1
ATOM 690 C CA . THR A 1 91 ? 0.444 -8.895 8.113 1.00 97.25 91 THR A CA 1
ATOM 691 C C . THR A 1 91 ? -0.244 -10.037 7.360 1.00 97.25 91 THR A C 1
ATOM 693 O O . THR A 1 91 ? 0.431 -10.880 6.776 1.00 97.25 91 THR A O 1
ATOM 696 N N . ASP A 1 92 ? -1.576 -10.052 7.341 1.00 97.25 92 ASP A N 1
ATOM 697 C CA . ASP A 1 92 ? -2.435 -10.965 6.578 1.00 97.25 92 ASP A CA 1
ATOM 698 C C . ASP A 1 92 ? -2.859 -10.390 5.213 1.00 97.25 92 ASP A C 1
ATOM 700 O O . ASP A 1 92 ? -3.801 -10.895 4.605 1.00 97.25 92 ASP A O 1
ATOM 704 N N . VAL A 1 93 ? -2.188 -9.335 4.727 1.00 98.25 93 VAL A N 1
ATOM 705 C CA . VAL A 1 93 ? -2.523 -8.716 3.439 1.00 98.25 93 VAL A CA 1
ATOM 706 C C . VAL A 1 93 ? -2.455 -9.721 2.290 1.00 98.25 93 VAL A C 1
ATOM 708 O O . VAL A 1 93 ? -1.510 -10.509 2.176 1.00 98.25 93 VAL A O 1
ATOM 711 N N . VAL A 1 94 ? -3.425 -9.615 1.384 1.00 98.44 94 VAL A N 1
ATOM 712 C CA . VAL A 1 94 ? -3.383 -10.250 0.066 1.00 98.44 94 VAL A CA 1
ATOM 713 C C . VAL A 1 94 ? -3.266 -9.161 -0.991 1.00 98.44 94 VAL A C 1
ATOM 715 O O . VAL A 1 94 ? -4.142 -8.307 -1.111 1.00 98.44 94 VAL A O 1
ATOM 718 N N . ALA A 1 95 ? -2.180 -9.179 -1.758 1.00 98.06 95 ALA A N 1
ATOM 719 C CA . ALA A 1 95 ? -1.986 -8.275 -2.880 1.00 98.06 95 ALA A CA 1
ATOM 720 C C . ALA A 1 95 ? -2.025 -9.037 -4.209 1.00 98.06 95 ALA A C 1
ATOM 722 O O . ALA A 1 95 ? -1.404 -10.088 -4.332 1.00 98.06 95 ALA A O 1
ATOM 723 N N . VAL A 1 96 ? -2.755 -8.524 -5.195 1.00 98.06 96 VAL A N 1
ATOM 724 C CA . VAL A 1 96 ? -2.932 -9.160 -6.505 1.00 98.06 96 VAL A CA 1
ATOM 725 C C . VAL A 1 96 ? -2.388 -8.245 -7.590 1.00 98.06 96 VAL A C 1
ATOM 727 O O . VAL A 1 96 ? -2.810 -7.097 -7.711 1.00 98.06 96 VAL A O 1
ATOM 730 N N . TYR A 1 97 ? -1.479 -8.783 -8.390 1.00 94.56 97 TYR A N 1
ATOM 731 C CA . TYR A 1 97 ? -0.811 -8.091 -9.484 1.00 94.56 97 TYR A CA 1
ATOM 732 C C . TYR A 1 97 ? -0.849 -8.949 -10.754 1.00 94.56 97 TYR A C 1
ATOM 734 O O . TYR A 1 97 ? -1.127 -10.151 -10.672 1.00 94.56 97 TYR A O 1
ATOM 742 N N . PRO A 1 98 ? -0.546 -8.383 -11.937 1.00 91.56 98 PRO A N 1
ATOM 743 C CA . PRO A 1 98 ? -0.499 -9.151 -13.183 1.00 91.56 98 PRO A CA 1
ATOM 744 C C . PRO A 1 98 ? 0.464 -10.348 -13.159 1.00 91.56 98 PRO A C 1
ATOM 746 O O . PRO A 1 98 ? 0.265 -11.310 -13.896 1.00 91.56 98 PRO A O 1
ATOM 749 N N . ASP A 1 99 ? 1.506 -10.295 -12.331 1.00 91.75 99 ASP A N 1
ATOM 750 C CA . ASP A 1 99 ? 2.550 -11.312 -12.218 1.00 91.75 99 ASP A CA 1
ATOM 751 C C . ASP A 1 99 ? 2.340 -12.299 -11.056 1.00 91.75 99 ASP A C 1
ATOM 753 O O . ASP A 1 99 ? 3.078 -13.280 -10.954 1.00 91.75 99 ASP A O 1
ATOM 757 N N . GLY A 1 100 ? 1.336 -12.095 -10.195 1.00 95.25 100 GLY A N 1
ATOM 758 C CA . GLY A 1 100 ? 1.004 -13.062 -9.153 1.00 95.25 100 GLY A CA 1
ATOM 759 C C . GLY A 1 100 ? 0.231 -12.515 -7.956 1.00 95.25 100 GLY A C 1
ATOM 760 O O . GLY A 1 100 ? -0.216 -11.370 -7.919 1.00 95.25 100 GLY A O 1
ATOM 761 N N . ILE A 1 101 ? 0.086 -13.379 -6.948 1.00 97.81 101 ILE A N 1
ATOM 762 C CA . ILE A 1 101 ? -0.532 -13.064 -5.657 1.00 97.81 101 ILE A CA 1
ATOM 763 C C . ILE A 1 101 ? 0.562 -13.028 -4.592 1.00 97.81 101 ILE A C 1
ATOM 765 O O . ILE A 1 101 ? 1.361 -13.958 -4.475 1.00 97.81 101 ILE A O 1
ATOM 769 N N . TYR A 1 102 ? 0.581 -11.947 -3.823 1.00 97.00 102 TYR A N 1
ATOM 770 C CA . TYR A 1 102 ? 1.637 -11.586 -2.894 1.00 97.00 102 TYR A CA 1
ATOM 771 C C . TYR A 1 102 ? 1.089 -11.507 -1.469 1.00 97.00 102 TYR A C 1
ATOM 773 O O . TYR A 1 102 ? 0.088 -10.839 -1.207 1.00 97.00 102 TYR A O 1
ATOM 781 N N . ASN A 1 103 ? 1.783 -12.152 -0.535 1.00 97.94 103 ASN A N 1
ATOM 782 C CA . ASN A 1 103 ? 1.590 -11.963 0.901 1.00 97.94 103 ASN A CA 1
ATOM 783 C C . ASN A 1 103 ? 2.441 -10.793 1.435 1.00 97.94 103 ASN A C 1
ATOM 785 O O . ASN A 1 103 ? 3.207 -10.162 0.700 1.00 97.94 103 ASN A O 1
ATOM 789 N N . PHE A 1 104 ? 2.344 -10.519 2.738 1.00 97.31 104 PHE A N 1
ATOM 790 C CA . PHE A 1 104 ? 3.087 -9.438 3.389 1.00 97.31 104 PHE A CA 1
ATOM 791 C C . PHE A 1 104 ? 4.612 -9.511 3.188 1.00 97.31 104 PHE A C 1
ATOM 793 O O . PHE A 1 104 ? 5.240 -8.502 2.867 1.00 97.31 104 PHE A O 1
ATOM 800 N N . GLN A 1 105 ? 5.220 -10.692 3.333 1.00 96.56 105 GLN A N 1
ATOM 801 C CA . GLN A 1 105 ? 6.670 -10.834 3.172 1.00 96.56 105 GLN A CA 1
ATOM 802 C C . GLN A 1 105 ? 7.088 -10.584 1.720 1.00 96.56 105 GLN A C 1
ATOM 804 O O . GLN A 1 105 ? 8.034 -9.845 1.471 1.00 96.56 105 GLN A O 1
ATOM 809 N N . GLN A 1 106 ? 6.331 -11.106 0.754 1.00 96.25 106 GLN A N 1
ATOM 810 C CA . GLN A 1 106 ? 6.598 -10.869 -0.665 1.00 96.25 106 GLN A CA 1
ATOM 811 C C . GLN A 1 106 ? 6.427 -9.388 -1.041 1.00 96.25 106 GLN A C 1
ATOM 813 O O . GLN A 1 106 ? 7.168 -8.886 -1.886 1.00 96.25 106 GLN A O 1
ATOM 818 N N . ARG A 1 107 ? 5.502 -8.660 -0.394 1.00 94.25 107 ARG A N 1
ATOM 819 C CA . ARG A 1 107 ? 5.390 -7.195 -0.521 1.00 94.25 107 ARG A CA 1
ATOM 820 C C . ARG A 1 107 ? 6.654 -6.491 -0.023 1.00 94.25 107 ARG A C 1
ATOM 822 O O . ARG A 1 107 ? 7.126 -5.579 -0.698 1.00 94.25 107 ARG A O 1
ATOM 829 N N . LEU A 1 108 ? 7.214 -6.910 1.114 1.00 95.19 108 LEU A N 1
ATOM 830 C CA . LEU A 1 108 ? 8.467 -6.348 1.631 1.00 95.19 108 LEU A CA 1
ATOM 831 C C . LEU A 1 108 ? 9.656 -6.662 0.711 1.00 95.19 108 LEU A C 1
ATOM 833 O O . LEU A 1 108 ? 10.408 -5.761 0.341 1.00 95.19 108 LEU A O 1
ATOM 837 N N . ASP A 1 109 ? 9.791 -7.916 0.284 1.00 93.44 109 ASP A N 1
ATOM 838 C CA . ASP A 1 109 ? 10.878 -8.355 -0.595 1.00 93.44 109 ASP A CA 1
ATOM 839 C C . ASP A 1 109 ? 10.820 -7.634 -1.955 1.00 93.44 109 ASP A C 1
ATOM 841 O O . ASP A 1 109 ? 11.851 -7.253 -2.520 1.00 93.44 109 ASP A O 1
ATOM 845 N N . GLY A 1 110 ? 9.605 -7.380 -2.456 1.00 88.69 110 GLY A N 1
ATOM 846 C CA . GLY A 1 110 ? 9.342 -6.661 -3.701 1.00 88.69 110 GLY A CA 1
ATOM 847 C C . GLY A 1 110 ? 9.824 -5.207 -3.709 1.00 88.69 110 GLY A C 1
ATOM 848 O O . GLY A 1 110 ? 10.202 -4.707 -4.768 1.00 88.69 110 GLY A O 1
ATOM 849 N N . MET A 1 111 ? 9.916 -4.535 -2.552 1.00 91.44 111 MET A N 1
ATOM 850 C CA . MET A 1 111 ? 10.399 -3.142 -2.483 1.00 91.44 111 MET A CA 1
ATOM 851 C C . MET A 1 111 ? 11.840 -2.996 -2.976 1.00 91.44 111 MET A C 1
ATOM 853 O O . MET A 1 111 ? 12.205 -1.981 -3.570 1.00 91.44 111 MET A O 1
ATOM 857 N N . SER A 1 112 ? 12.675 -4.015 -2.757 1.00 87.19 112 SER A N 1
ATOM 858 C CA . SER A 1 112 ? 14.066 -3.996 -3.218 1.00 87.19 112 SER A CA 1
ATOM 859 C C . SER A 1 112 ? 14.157 -3.929 -4.747 1.00 87.19 112 SER A C 1
ATOM 861 O O . SER A 1 112 ? 14.989 -3.185 -5.273 1.00 87.19 112 SER A O 1
ATOM 863 N N . LYS A 1 113 ? 13.240 -4.626 -5.432 1.00 87.06 113 LYS A N 1
ATOM 864 C CA . LYS A 1 113 ? 13.139 -4.753 -6.893 1.00 87.06 113 LYS A CA 1
ATOM 865 C C . LYS A 1 113 ? 12.410 -3.585 -7.555 1.00 87.06 113 LYS A C 1
ATOM 867 O O . LYS A 1 113 ? 12.515 -3.414 -8.763 1.00 87.06 113 LYS A O 1
ATOM 872 N N . MET A 1 114 ? 11.672 -2.790 -6.785 1.00 87.69 114 MET A N 1
ATOM 873 C CA . MET A 1 114 ? 10.898 -1.677 -7.313 1.00 87.69 114 MET A CA 1
ATOM 874 C C . MET A 1 114 ? 11.815 -0.558 -7.826 1.00 87.69 114 MET A C 1
ATOM 876 O O . MET A 1 114 ? 12.691 -0.060 -7.112 1.00 87.69 114 MET A O 1
ATOM 880 N N . THR A 1 115 ? 11.583 -0.155 -9.074 1.00 91.88 115 THR A N 1
ATOM 881 C CA . THR A 1 115 ? 12.336 0.883 -9.799 1.00 91.88 115 THR A CA 1
ATOM 882 C C . THR A 1 115 ? 11.553 2.188 -9.932 1.00 91.88 115 THR A C 1
ATOM 884 O O . THR A 1 115 ? 11.849 3.001 -10.803 1.00 91.88 115 THR A O 1
ATOM 887 N N . MET A 1 116 ? 10.536 2.401 -9.098 1.00 94.75 116 MET A N 1
ATOM 888 C CA . MET A 1 116 ? 9.692 3.593 -9.146 1.00 94.75 116 MET A CA 1
ATOM 889 C C . MET A 1 116 ? 10.502 4.848 -8.789 1.00 94.75 116 MET A C 1
ATOM 891 O O . MET A 1 116 ? 11.090 4.945 -7.715 1.00 94.75 116 MET A O 1
ATOM 895 N N . LYS A 1 117 ? 10.524 5.825 -9.699 1.00 96.12 117 LYS A N 1
ATOM 896 C CA . LYS A 1 117 ? 11.181 7.129 -9.531 1.00 96.12 117 LYS A CA 1
ATOM 897 C C . LYS A 1 117 ? 10.214 8.164 -8.964 1.00 96.12 117 LYS A C 1
ATOM 899 O O . LYS A 1 117 ? 10.548 8.893 -8.031 1.00 96.12 117 LYS A O 1
ATOM 904 N N . SER A 1 118 ? 9.018 8.231 -9.532 1.00 97.19 118 SER A N 1
ATOM 905 C CA . SER A 1 118 ? 7.949 9.134 -9.115 1.00 97.19 118 SER A CA 1
ATOM 906 C C . SER A 1 118 ? 6.594 8.512 -9.425 1.00 97.19 118 SER A C 1
ATOM 908 O O . SER A 1 118 ? 6.480 7.588 -10.233 1.00 97.19 118 SER A O 1
ATOM 910 N N . PHE A 1 119 ? 5.562 9.024 -8.765 1.00 97.94 119 PHE A N 1
ATOM 911 C CA . PHE A 1 119 ? 4.188 8.648 -9.039 1.00 97.94 119 PHE A CA 1
ATOM 912 C C . PHE A 1 119 ? 3.261 9.850 -8.862 1.00 97.94 119 PHE A C 1
ATOM 914 O O . PHE A 1 119 ? 3.604 10.832 -8.202 1.00 97.94 119 PHE A O 1
ATOM 921 N N . SER A 1 120 ? 2.069 9.750 -9.436 1.00 98.12 120 SER A N 1
ATOM 922 C CA . SER A 1 120 ? 0.938 10.623 -9.127 1.00 98.12 120 SER A CA 1
ATOM 923 C C . SER A 1 120 ? -0.307 9.771 -8.937 1.00 98.12 120 S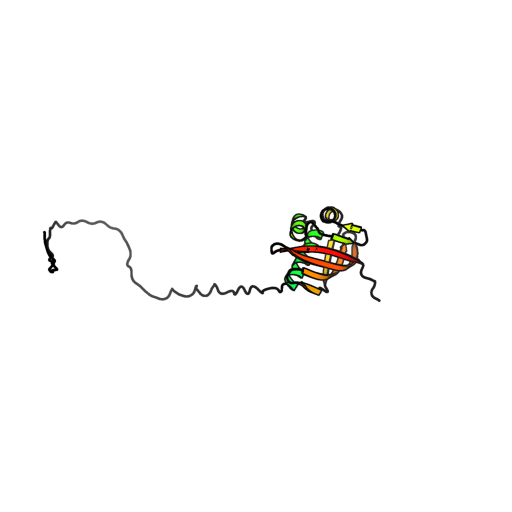ER A C 1
ATOM 925 O O . SER A 1 120 ? -0.522 8.822 -9.693 1.00 98.12 120 SER A O 1
ATOM 927 N N . LEU A 1 121 ? -1.100 10.100 -7.921 1.00 98.44 121 LEU A N 1
ATOM 928 C CA . LEU A 1 121 ? -2.361 9.430 -7.620 1.00 98.44 121 LEU A CA 1
ATOM 929 C C . LEU A 1 121 ? -3.508 10.404 -7.864 1.00 98.44 121 LEU A C 1
ATOM 931 O O . LEU A 1 121 ? -3.382 11.600 -7.600 1.00 98.44 121 LEU A O 1
ATOM 935 N N . GLY A 1 122 ? -4.629 9.897 -8.356 1.00 97.38 122 GLY A N 1
ATOM 936 C CA . GLY A 1 122 ? -5.797 10.719 -8.634 1.00 97.38 122 GLY A CA 1
ATOM 937 C C . GLY A 1 122 ? -7.062 9.893 -8.785 1.00 97.38 122 GLY A C 1
ATOM 938 O O . GLY A 1 122 ? -7.037 8.666 -8.704 1.00 97.38 122 GLY A O 1
ATOM 939 N N . ASN A 1 123 ? -8.179 10.583 -9.020 1.00 97.38 123 ASN A N 1
ATOM 940 C CA . ASN A 1 123 ? -9.493 9.957 -9.198 1.00 97.38 123 ASN A CA 1
ATOM 941 C C . ASN A 1 123 ? -9.877 9.045 -8.020 1.00 97.38 123 ASN A C 1
ATOM 943 O O . ASN A 1 123 ? -10.441 7.972 -8.224 1.00 97.38 123 ASN A O 1
ATOM 947 N N . PHE A 1 124 ? -9.546 9.469 -6.799 1.00 98.25 124 PHE A N 1
ATOM 948 C CA . PHE A 1 124 ? -9.913 8.736 -5.598 1.00 98.25 124 PHE A CA 1
ATOM 949 C C . PHE A 1 124 ? -11.431 8.654 -5.455 1.00 98.25 124 PHE A C 1
ATOM 951 O O . PHE A 1 124 ? -12.141 9.653 -5.566 1.00 98.25 124 PHE A O 1
ATOM 958 N N . ASN A 1 125 ? -11.900 7.457 -5.142 1.00 98.38 125 ASN A N 1
ATOM 959 C CA . ASN A 1 125 ? -13.234 7.189 -4.646 1.00 98.38 125 ASN A CA 1
ATOM 960 C C . ASN A 1 125 ? -13.097 6.303 -3.406 1.00 98.38 125 ASN A C 1
ATOM 962 O O . ASN A 1 125 ? -12.452 5.254 -3.462 1.00 98.38 125 ASN A O 1
ATOM 966 N N . VAL A 1 126 ? -13.684 6.748 -2.297 1.00 98.38 126 VAL A N 1
ATOM 967 C CA . VAL A 1 126 ? -13.671 6.032 -1.020 1.00 98.38 126 VAL A CA 1
ATOM 968 C C . VAL A 1 126 ? -15.092 5.588 -0.712 1.00 98.38 126 VAL A C 1
ATOM 970 O O . VAL A 1 126 ? -15.983 6.416 -0.544 1.00 98.38 126 VAL A O 1
ATOM 973 N N . SER A 1 127 ? -15.296 4.278 -0.632 1.00 98.06 127 SER A N 1
ATOM 974 C CA . SER A 1 127 ? -16.568 3.662 -0.272 1.00 98.06 127 SER A CA 1
ATOM 975 C C . SER A 1 127 ? -16.447 3.038 1.111 1.00 98.06 127 SER A C 1
ATOM 977 O O . SER A 1 127 ? -15.794 2.007 1.269 1.00 98.06 127 SER A O 1
ATOM 979 N N . MET A 1 128 ? -17.098 3.637 2.106 1.00 97.44 128 MET A N 1
ATOM 980 C CA . MET A 1 128 ? -17.248 3.021 3.425 1.00 97.44 128 MET A CA 1
ATOM 981 C C . MET A 1 128 ? -18.221 1.842 3.298 1.00 97.44 128 MET A C 1
ATOM 983 O O . MET A 1 128 ? -19.386 2.034 2.958 1.00 97.44 128 MET A O 1
ATOM 987 N N . VAL A 1 129 ? -17.733 0.620 3.509 1.00 97.38 129 VAL A N 1
ATOM 988 C CA . VAL A 1 129 ? -18.544 -0.612 3.463 1.00 97.38 129 VAL A CA 1
ATOM 989 C C . VAL A 1 129 ? -19.223 -0.840 4.815 1.00 97.38 129 VAL A C 1
ATOM 991 O O . VAL A 1 129 ? -20.378 -1.255 4.878 1.00 97.38 129 VAL A O 1
ATOM 994 N N . SER A 1 130 ? -18.508 -0.525 5.892 1.00 96.88 130 SER A N 1
ATOM 995 C CA . SER A 1 130 ? -18.967 -0.502 7.281 1.00 96.88 130 SER A CA 1
ATOM 996 C C . SER A 1 130 ? -18.178 0.564 8.052 1.00 96.88 130 SER A C 1
ATOM 998 O O . SER A 1 130 ? -17.322 1.244 7.487 1.00 96.88 130 SER A O 1
ATOM 1000 N N . ASN A 1 131 ? -18.432 0.700 9.355 1.00 95.56 131 ASN A N 1
ATOM 1001 C CA . ASN A 1 131 ? -17.683 1.625 10.219 1.00 95.56 131 ASN A CA 1
ATOM 1002 C C . ASN A 1 131 ? -16.189 1.271 10.341 1.00 95.56 131 ASN A C 1
ATOM 1004 O O . ASN A 1 131 ? -15.395 2.088 10.789 1.00 95.56 131 ASN A O 1
ATOM 1008 N N . ASP A 1 132 ? -15.816 0.043 9.993 1.00 97.75 132 ASP A N 1
ATOM 1009 C CA . ASP A 1 132 ? -14.478 -0.515 10.156 1.00 97.75 132 ASP A CA 1
ATOM 1010 C C . ASP A 1 132 ? -13.908 -1.106 8.861 1.00 97.75 132 ASP A C 1
ATOM 1012 O O . ASP A 1 132 ? -12.801 -1.641 8.875 1.00 97.75 132 ASP A O 1
ATOM 1016 N N . VAL A 1 133 ? -14.612 -1.009 7.730 1.00 98.50 133 VAL A N 1
ATOM 1017 C CA . VAL A 1 133 ? -14.137 -1.474 6.420 1.00 98.50 133 VAL A CA 1
ATOM 1018 C C . VAL A 1 133 ? -14.412 -0.417 5.362 1.00 98.50 133 VAL A C 1
ATOM 1020 O O . VAL A 1 133 ? -15.534 0.066 5.217 1.00 98.50 133 VAL A O 1
ATOM 1023 N N . ALA A 1 134 ? -13.394 -0.105 4.568 1.00 98.62 134 ALA A N 1
ATOM 1024 C CA . ALA A 1 134 ? -13.494 0.834 3.465 1.00 98.62 134 ALA A CA 1
ATOM 1025 C C . ALA A 1 134 ? -12.778 0.303 2.225 1.00 98.62 134 ALA A C 1
ATOM 1027 O O . ALA A 1 134 ? -11.770 -0.396 2.316 1.00 98.62 134 ALA A O 1
ATOM 1028 N N . ILE A 1 135 ? -13.289 0.667 1.056 1.00 98.81 135 ILE A N 1
ATOM 1029 C CA . ILE A 1 135 ? -12.659 0.398 -0.234 1.00 98.81 135 ILE A CA 1
ATOM 1030 C C . ILE A 1 135 ? -12.204 1.732 -0.812 1.00 98.81 135 ILE A C 1
ATOM 1032 O O . ILE A 1 135 ? -13.001 2.659 -0.944 1.00 98.81 135 ILE A O 1
ATOM 1036 N N . VAL A 1 136 ? -10.930 1.818 -1.176 1.00 98.81 136 VAL A N 1
ATOM 1037 C CA . VAL A 1 136 ? -10.33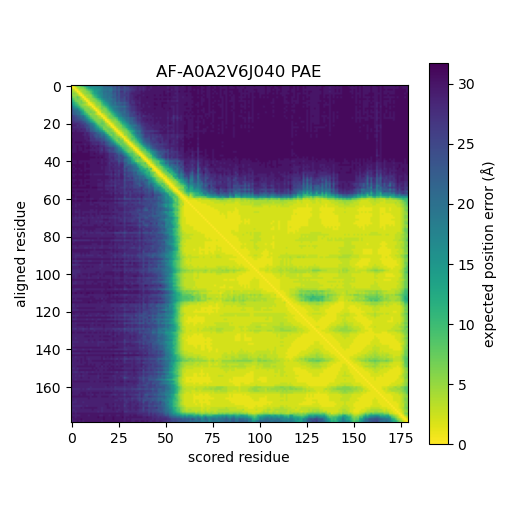3 2.973 -1.847 1.00 98.81 136 VAL A CA 1
ATOM 1038 C C . VAL A 1 136 ? -9.967 2.551 -3.262 1.00 98.81 136 VAL A C 1
ATOM 1040 O O . VAL A 1 136 ? -9.109 1.695 -3.452 1.00 98.81 136 VAL A O 1
ATOM 1043 N N . SER A 1 137 ? -10.612 3.145 -4.260 1.00 98.69 137 SER A N 1
ATOM 1044 C CA . SER A 1 137 ? -10.283 2.955 -5.678 1.00 98.69 137 SER A CA 1
ATOM 1045 C C . SER A 1 137 ? -9.709 4.239 -6.258 1.00 98.69 137 SER A C 1
ATOM 1047 O O . SER A 1 137 ? -10.201 5.321 -5.934 1.00 98.69 137 SER A O 1
ATOM 1049 N N . TYR A 1 138 ? -8.689 4.136 -7.102 1.00 98.50 138 TYR A N 1
ATOM 1050 C CA . TYR A 1 138 ? -7.983 5.296 -7.649 1.00 98.50 138 TYR A CA 1
ATOM 1051 C C . TYR A 1 138 ? -7.208 4.935 -8.917 1.00 98.50 138 TYR A C 1
ATOM 1053 O O . TYR A 1 138 ? -7.107 3.770 -9.309 1.00 98.50 138 TYR A O 1
ATOM 1061 N N . LYS A 1 139 ? -6.652 5.958 -9.565 1.00 98.19 139 LYS A N 1
ATOM 1062 C CA . LYS A 1 139 ? -5.694 5.813 -10.659 1.00 98.19 139 LYS A CA 1
ATOM 1063 C C . LYS A 1 139 ? -4.301 6.193 -10.190 1.00 98.19 139 LYS A C 1
ATOM 1065 O O . LYS A 1 139 ? -4.142 7.189 -9.482 1.00 98.19 139 LYS A O 1
ATOM 1070 N N . ALA A 1 140 ? -3.305 5.446 -10.644 1.00 97.94 140 ALA A N 1
ATOM 1071 C CA . ALA A 1 140 ? -1.904 5.785 -10.458 1.00 97.94 140 ALA A CA 1
ATOM 1072 C C . ALA A 1 140 ? -1.223 5.988 -11.813 1.00 97.94 140 ALA A C 1
ATOM 1074 O O . ALA A 1 140 ? -1.468 5.248 -12.764 1.00 97.94 140 ALA A O 1
ATOM 1075 N N . LYS A 1 141 ? -0.341 6.983 -11.891 1.00 97.62 141 LYS A N 1
ATOM 1076 C CA . LYS A 1 141 ? 0.661 7.087 -12.954 1.00 97.62 141 LYS A CA 1
ATOM 1077 C C . LYS A 1 141 ? 2.027 6.915 -12.327 1.00 97.62 141 LYS A C 1
ATOM 1079 O O . LYS A 1 141 ? 2.359 7.664 -11.409 1.00 97.62 141 LYS A O 1
ATOM 1084 N N . VAL A 1 142 ? 2.799 5.958 -12.819 1.00 96.94 142 VAL A N 1
ATOM 1085 C CA . VAL A 1 142 ? 4.128 5.615 -12.307 1.00 96.94 142 VAL A CA 1
ATOM 1086 C C . VAL A 1 142 ? 5.162 5.937 -13.370 1.00 96.94 142 VAL A C 1
ATOM 1088 O O . VAL A 1 142 ? 4.973 5.606 -14.538 1.00 96.94 142 VAL A O 1
ATOM 1091 N N . GLN A 1 143 ? 6.261 6.562 -12.959 1.00 97.00 143 GLN A N 1
ATOM 1092 C CA . GLN A 1 143 ? 7.466 6.693 -13.766 1.00 97.00 143 GLN A CA 1
ATOM 1093 C C . GLN A 1 143 ? 8.584 5.884 -13.115 1.00 97.00 143 GLN A C 1
ATOM 1095 O O . GLN A 1 143 ? 8.878 6.059 -11.929 1.00 97.00 143 GLN A O 1
ATOM 1100 N N . ASN A 1 144 ? 9.232 5.028 -13.894 1.00 95.69 144 ASN A N 1
ATOM 1101 C CA . ASN A 1 144 ? 10.353 4.215 -13.444 1.00 95.69 144 ASN A CA 1
ATOM 1102 C C . ASN A 1 144 ? 11.700 4.906 -13.695 1.00 95.69 144 ASN A C 1
ATOM 1104 O O . ASN A 1 144 ? 11.812 5.896 -14.422 1.00 95.69 144 ASN A O 1
ATOM 1108 N N . GLN A 1 145 ? 12.749 4.377 -13.070 1.00 94.56 145 GLN A N 1
ATOM 1109 C CA . GLN A 1 145 ? 14.125 4.854 -13.212 1.00 94.56 145 GLN A CA 1
ATOM 1110 C C . GLN A 1 145 ? 14.658 4.737 -14.646 1.00 94.56 145 GLN A C 1
ATOM 1112 O O . GLN A 1 145 ? 15.454 5.578 -15.054 1.00 94.56 145 GLN A O 1
ATOM 1117 N N . ASP A 1 146 ? 14.189 3.752 -15.413 1.00 94.88 146 ASP A N 1
ATOM 1118 C CA . ASP A 1 146 ? 14.530 3.549 -16.829 1.00 94.88 146 ASP A CA 1
ATOM 1119 C C . ASP A 1 146 ? 13.791 4.506 -17.787 1.00 94.88 146 ASP A C 1
ATOM 1121 O O . ASP A 1 146 ? 14.011 4.472 -18.995 1.00 94.88 146 ASP A O 1
ATOM 1125 N N . GLY A 1 147 ? 12.924 5.377 -17.259 1.00 94.56 147 GLY A N 1
ATOM 1126 C CA . GLY A 1 147 ? 12.125 6.325 -18.032 1.00 94.56 147 GLY A CA 1
ATOM 1127 C C . GLY A 1 147 ? 10.795 5.767 -18.541 1.00 94.56 147 GLY A C 1
ATOM 1128 O O . GLY A 1 147 ? 9.995 6.544 -19.063 1.00 94.56 147 GLY A O 1
ATOM 1129 N N . SER A 1 148 ? 10.517 4.472 -18.355 1.00 94.50 148 SER A N 1
ATOM 1130 C CA . SER A 1 148 ? 9.213 3.890 -18.681 1.00 94.50 148 SER A CA 1
ATOM 1131 C C . SER A 1 148 ? 8.106 4.477 -17.798 1.00 94.50 148 SER A C 1
ATOM 1133 O O . SER A 1 148 ? 8.340 4.905 -16.661 1.00 94.50 148 SER A 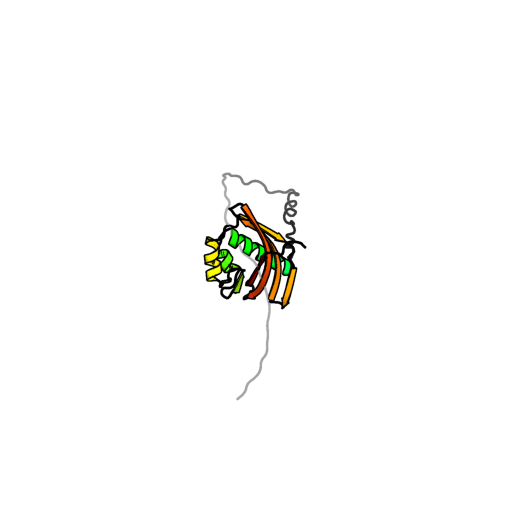O 1
ATOM 1135 N N . THR A 1 149 ? 6.886 4.516 -18.337 1.00 95.00 149 THR A N 1
ATOM 1136 C CA . THR A 1 149 ? 5.699 4.989 -17.616 1.00 95.00 149 THR A CA 1
ATOM 1137 C C . THR A 1 149 ? 4.583 3.958 -17.685 1.00 95.00 149 THR A C 1
ATOM 1139 O O . THR A 1 149 ? 4.460 3.240 -18.676 1.00 95.00 149 THR A O 1
ATOM 1142 N N . ALA A 1 150 ? 3.780 3.884 -16.627 1.00 93.25 150 ALA A N 1
ATOM 1143 C CA . ALA A 1 150 ? 2.613 3.017 -16.546 1.00 93.25 150 ALA A CA 1
ATOM 1144 C C . ALA A 1 150 ? 1.428 3.781 -15.951 1.00 93.25 150 ALA A C 1
ATOM 1146 O O . ALA A 1 150 ? 1.590 4.541 -14.994 1.00 93.25 150 ALA A O 1
ATOM 1147 N N . GLU A 1 151 ? 0.238 3.555 -16.502 1.00 96.44 151 GLU A N 1
ATOM 1148 C CA . GLU A 1 151 ? -1.024 3.985 -15.903 1.00 96.44 151 GLU A CA 1
ATOM 1149 C C . GLU A 1 151 ? -1.747 2.763 -15.342 1.00 96.44 151 GLU A C 1
ATOM 1151 O O . GLU A 1 151 ? -1.879 1.746 -16.026 1.00 96.44 151 GLU A O 1
ATOM 1156 N N . LEU A 1 152 ? -2.204 2.856 -14.096 1.00 96.81 152 LEU A N 1
ATOM 1157 C CA . LEU A 1 152 ? -2.786 1.748 -13.351 1.00 96.81 152 LEU A CA 1
ATOM 1158 C C . LEU A 1 152 ? -4.168 2.125 -12.820 1.00 96.81 152 LEU A C 1
ATOM 1160 O O . LEU A 1 152 ? -4.387 3.250 -12.360 1.00 96.81 152 LEU A O 1
ATOM 1164 N N . ASN A 1 153 ? -5.081 1.157 -12.848 1.00 97.69 153 ASN A N 1
ATOM 1165 C CA . ASN A 1 153 ? -6.281 1.169 -12.022 1.00 97.69 153 ASN A CA 1
ATOM 1166 C C . ASN A 1 153 ? -5.973 0.392 -10.745 1.00 97.69 153 ASN A C 1
ATOM 1168 O O . ASN A 1 153 ? -5.545 -0.759 -10.821 1.00 97.69 153 ASN A O 1
ATOM 1172 N N . CYS A 1 154 ? -6.206 1.015 -9.596 1.00 98.44 154 CYS A N 1
ATOM 1173 C CA . CYS A 1 154 ? -5.834 0.471 -8.299 1.00 98.44 154 CYS A CA 1
ATOM 1174 C C . CYS A 1 154 ? -7.050 0.385 -7.374 1.00 98.44 154 CYS A C 1
ATOM 1176 O O . CYS A 1 154 ? -7.966 1.213 -7.437 1.00 98.44 154 CYS A O 1
ATOM 1178 N N . GLY A 1 155 ? -7.031 -0.600 -6.481 1.00 98.50 155 GLY A N 1
ATOM 1179 C CA . GLY A 1 155 ? -8.024 -0.782 -5.432 1.00 98.50 155 GLY A CA 1
ATOM 1180 C C . GLY A 1 155 ? -7.387 -1.324 -4.160 1.00 98.50 155 GLY A C 1
ATOM 1181 O O . GLY A 1 155 ? -6.632 -2.291 -4.207 1.00 98.50 155 GLY A O 1
ATOM 1182 N N . THR A 1 156 ? -7.725 -0.732 -3.021 1.00 98.81 156 THR A N 1
ATOM 1183 C CA . THR A 1 156 ? -7.248 -1.160 -1.704 1.00 98.81 156 THR A CA 1
ATOM 1184 C C . THR A 1 156 ? -8.431 -1.313 -0.760 1.00 98.81 156 THR A C 1
ATOM 1186 O O . THR A 1 156 ? -9.275 -0.422 -0.660 1.00 98.81 156 THR A O 1
ATOM 1189 N N . VAL A 1 157 ? -8.497 -2.440 -0.051 1.00 98.81 157 VAL A N 1
ATOM 1190 C CA . VAL A 1 157 ? -9.415 -2.618 1.077 1.00 98.81 157 VAL A CA 1
ATOM 1191 C C . VAL A 1 157 ? -8.666 -2.277 2.351 1.00 98.81 157 VAL A C 1
ATOM 1193 O O . VAL A 1 157 ? -7.604 -2.835 2.643 1.00 98.81 157 VAL A O 1
ATOM 1196 N N . TRP A 1 158 ? -9.257 -1.378 3.116 1.00 98.81 158 TRP A N 1
ATOM 1197 C CA . TRP A 1 158 ? -8.796 -0.949 4.417 1.00 98.81 158 TRP A CA 1
ATOM 1198 C C . TRP A 1 158 ? -9.709 -1.533 5.485 1.00 98.81 158 TRP A C 1
ATOM 1200 O O . TRP A 1 158 ? -10.927 -1.567 5.317 1.00 98.81 158 TRP A O 1
ATOM 1210 N N . ASN A 1 159 ? -9.119 -1.979 6.589 1.00 98.50 159 ASN A N 1
ATOM 1211 C CA . ASN A 1 159 ? -9.854 -2.427 7.763 1.00 98.50 159 ASN A CA 1
ATOM 1212 C C . ASN A 1 159 ? -9.298 -1.750 9.020 1.00 98.50 159 ASN A C 1
ATOM 1214 O O . ASN A 1 159 ? -8.083 -1.709 9.226 1.00 98.50 159 ASN A O 1
ATOM 1218 N N . LEU A 1 160 ? -10.187 -1.194 9.838 1.00 97.81 160 LEU A N 1
ATOM 1219 C CA . LEU A 1 160 ? -9.864 -0.566 11.111 1.00 97.81 160 LEU A CA 1
ATOM 1220 C C . LEU A 1 160 ? -9.645 -1.657 12.161 1.00 97.81 160 LEU A C 1
ATOM 1222 O O . LEU A 1 160 ? -10.581 -2.327 12.589 1.00 97.81 160 LEU A O 1
ATOM 1226 N N . ARG A 1 161 ? -8.396 -1.836 12.589 1.00 94.62 161 ARG A N 1
ATOM 1227 C CA . ARG A 1 161 ? -7.987 -2.846 13.570 1.00 94.62 161 ARG A CA 1
ATOM 1228 C C . ARG A 1 161 ? -7.294 -2.157 14.731 1.00 94.62 161 ARG A C 1
ATOM 1230 O O . ARG A 1 161 ? -6.325 -1.433 14.532 1.00 94.62 161 ARG A O 1
ATOM 1237 N N . ASN A 1 162 ? -7.778 -2.382 15.951 1.00 93.81 162 ASN A N 1
ATOM 1238 C CA . ASN A 1 162 ? -7.205 -1.793 17.170 1.00 93.81 162 ASN A CA 1
ATOM 1239 C C . ASN A 1 162 ? -7.072 -0.256 17.106 1.00 93.81 162 ASN A C 1
ATOM 1241 O O . ASN A 1 162 ? -6.096 0.308 17.590 1.00 93.81 162 ASN A O 1
ATOM 1245 N N . GLY A 1 163 ? -8.039 0.421 16.476 1.00 93.94 163 GLY A N 1
ATOM 1246 C CA . GLY A 1 163 ? -8.021 1.878 16.300 1.00 93.94 163 GLY A CA 1
ATOM 1247 C C . GLY A 1 163 ? -7.136 2.382 15.154 1.00 93.94 163 GLY A C 1
ATOM 1248 O O . GLY A 1 163 ? -7.059 3.589 14.935 1.00 93.94 163 GLY A O 1
ATOM 1249 N N . GLU A 1 164 ? -6.509 1.490 14.383 1.00 95.00 164 GLU A N 1
ATOM 1250 C CA . GLU A 1 164 ? -5.668 1.842 13.241 1.00 95.00 164 GLU A CA 1
ATOM 1251 C C . GLU A 1 164 ? -6.180 1.208 11.949 1.00 95.00 164 GLU A C 1
ATOM 1253 O O . GLU A 1 164 ? -6.383 -0.001 11.856 1.00 95.00 164 GLU A O 1
ATOM 1258 N N . TRP A 1 165 ? -6.365 2.021 10.914 1.00 97.88 165 TRP A N 1
ATOM 1259 C CA . TRP A 1 165 ? -6.667 1.507 9.584 1.00 97.88 165 TRP A CA 1
ATOM 1260 C C . TRP A 1 165 ? -5.428 0.841 8.984 1.00 97.88 165 TRP A C 1
ATOM 1262 O O . TRP A 1 165 ? -4.374 1.473 8.875 1.00 97.88 165 TRP A O 1
ATOM 1272 N N . LYS A 1 166 ? -5.572 -0.417 8.565 1.00 98.31 166 LYS A N 1
ATOM 1273 C CA . LYS A 1 166 ? -4.543 -1.189 7.860 1.00 98.31 166 LYS A CA 1
ATOM 1274 C C . LYS A 1 166 ? -5.065 -1.625 6.496 1.00 98.31 166 LYS A C 1
ATOM 1276 O O . LYS A 1 166 ? -6.219 -2.041 6.382 1.00 98.31 166 LYS A O 1
ATOM 1281 N N . ALA A 1 167 ? -4.212 -1.582 5.479 1.00 98.50 167 ALA A N 1
ATOM 1282 C CA . ALA A 1 167 ? -4.517 -2.192 4.191 1.00 98.50 167 ALA A CA 1
ATOM 1283 C C . ALA A 1 167 ? -4.490 -3.722 4.337 1.00 98.50 167 ALA A C 1
ATOM 1285 O O . ALA A 1 167 ? -3.484 -4.288 4.769 1.00 98.50 167 ALA A O 1
ATOM 1286 N N . VAL A 1 168 ? -5.596 -4.383 3.999 1.00 98.56 168 VAL A N 1
ATOM 1287 C CA . VAL A 1 168 ? -5.769 -5.848 4.105 1.00 98.56 168 VAL A CA 1
ATOM 1288 C C . VAL A 1 168 ? -5.882 -6.525 2.742 1.00 98.56 168 VAL A C 1
ATOM 1290 O O . VAL A 1 168 ? -5.599 -7.712 2.611 1.00 98.56 168 VAL A O 1
ATOM 1293 N N . PHE A 1 169 ? -6.235 -5.770 1.706 1.00 98.81 169 PHE A N 1
ATOM 1294 C CA . PHE A 1 169 ? -6.196 -6.238 0.328 1.00 98.81 169 PHE A CA 1
ATOM 1295 C C . PHE A 1 169 ? -5.741 -5.107 -0.581 1.00 98.81 169 PHE A C 1
ATOM 1297 O O . PHE A 1 169 ? -6.117 -3.957 -0.359 1.00 98.81 169 PHE A O 1
ATOM 1304 N N . HIS A 1 170 ? -4.970 -5.424 -1.614 1.00 98.56 170 HIS A N 1
ATOM 1305 C CA . HIS A 1 170 ? -4.609 -4.467 -2.651 1.00 98.56 170 HIS A CA 1
ATOM 1306 C C . HIS A 1 170 ? -4.579 -5.148 -4.014 1.00 98.56 170 HIS A C 1
ATOM 1308 O O . HIS A 1 170 ? -4.088 -6.263 -4.141 1.00 98.56 170 HIS A O 1
ATOM 1314 N N . ALA A 1 171 ? -5.049 -4.467 -5.045 1.00 98.44 171 ALA A N 1
ATOM 1315 C CA . ALA A 1 171 ? -4.858 -4.898 -6.414 1.00 98.44 171 ALA A CA 1
ATOM 1316 C C . ALA A 1 171 ? -4.553 -3.703 -7.304 1.00 98.44 171 ALA A C 1
ATOM 1318 O O . ALA A 1 171 ? -5.132 -2.625 -7.135 1.00 98.44 171 ALA A O 1
ATOM 1319 N N . ASP A 1 172 ? -3.693 -3.926 -8.288 1.00 96.38 172 ASP A N 1
ATOM 1320 C CA . ASP A 1 172 ? -3.563 -3.027 -9.417 1.00 96.38 172 ASP A CA 1
ATOM 1321 C C . ASP A 1 172 ? -3.510 -3.795 -10.736 1.00 96.38 172 ASP A C 1
ATOM 1323 O O . ASP A 1 172 ? -3.244 -4.997 -10.805 1.00 96.38 172 ASP A O 1
ATOM 1327 N N . MET A 1 173 ? -3.866 -3.086 -11.796 1.00 95.38 173 MET A N 1
ATOM 1328 C CA . MET A 1 173 ? -3.777 -3.583 -13.156 1.00 95.38 173 MET A CA 1
ATOM 1329 C C . MET A 1 173 ? -3.503 -2.426 -14.104 1.00 95.38 173 MET A C 1
ATOM 1331 O O . MET A 1 173 ? -3.931 -1.294 -13.855 1.00 95.38 173 MET A O 1
ATOM 1335 N N . ALA A 1 174 ? -2.844 -2.722 -15.225 1.00 94.75 174 ALA A N 1
ATOM 1336 C CA . ALA A 1 174 ? -2.673 -1.757 -16.302 1.00 94.75 174 ALA A CA 1
ATOM 1337 C C . ALA A 1 174 ? -4.033 -1.175 -16.717 1.00 94.75 174 ALA A C 1
ATOM 1339 O O . ALA A 1 174 ? -5.000 -1.906 -16.957 1.00 94.75 174 ALA A O 1
ATOM 1340 N N . ALA A 1 175 ? -4.110 0.152 -16.790 1.00 91.06 175 ALA A N 1
ATOM 1341 C CA . ALA A 1 175 ? -5.264 0.819 -17.356 1.00 91.06 175 ALA A CA 1
ATOM 1342 C C . ALA A 1 175 ? -5.378 0.440 -18.840 1.00 91.06 175 ALA A C 1
ATOM 1344 O O . ALA A 1 175 ? -4.383 0.413 -19.566 1.00 91.06 175 ALA A O 1
ATOM 1345 N N . ALA A 1 176 ? -6.596 0.140 -19.296 1.00 80.75 176 ALA A N 1
ATOM 1346 C CA . ALA A 1 176 ? -6.837 -0.048 -20.720 1.00 80.75 176 ALA A CA 1
ATOM 1347 C C . ALA A 1 176 ? -6.450 1.233 -21.485 1.00 80.75 176 ALA A C 1
ATOM 1349 O O . ALA A 1 176 ? -6.645 2.331 -20.947 1.00 80.75 176 ALA A O 1
ATOM 1350 N N . PRO A 1 177 ? -5.952 1.125 -22.732 1.00 68.75 177 PRO A N 1
ATOM 1351 C CA . PRO A 1 177 ? -5.774 2.300 -23.574 1.00 68.75 177 PRO A CA 1
ATOM 1352 C C . PRO A 1 177 ? -7.109 3.048 -23.680 1.00 68.75 177 PRO A C 1
ATOM 1354 O O . PRO A 1 177 ? -8.173 2.423 -23.749 1.00 68.75 177 PRO A O 1
ATOM 1357 N N . ALA A 1 178 ? -7.058 4.383 -23.646 1.00 60.47 178 ALA A N 1
ATOM 1358 C CA . ALA A 1 178 ? -8.248 5.202 -23.844 1.00 60.47 178 ALA A CA 1
ATOM 1359 C C . ALA A 1 178 ? -8.916 4.804 -25.174 1.00 60.47 178 ALA A C 1
ATOM 1361 O O . ALA A 1 178 ? -8.230 4.690 -26.190 1.00 60.47 178 ALA A O 1
ATOM 1362 N N . LYS A 1 179 ? -10.221 4.515 -25.124 1.00 42.16 179 LYS A N 1
ATOM 1363 C CA . LYS A 1 179 ? -11.028 4.165 -26.300 1.00 42.16 179 LYS A CA 1
ATOM 1364 C C . LYS A 1 179 ? -11.305 5.382 -27.169 1.00 42.16 179 LYS A C 1
ATOM 1366 O O . LYS A 1 179 ? -11.487 6.474 -26.584 1.00 42.16 179 LYS A O 1
#

Sequence (179 aa):
MPVRLGLARKPVAASPCRGGASFSKARRQSAVATTKTLMKKYFAYPIVFLFATAMIAMAISESEALVVRETAVWNAFKDKNADEVKKLISTDVVAVYPDGIYNFQQRLDGMSKMTMKSFSLGNFNVSMVSNDVAIVSYKAKVQNQDGSTAELNCGTVWNLRNGEWKAVFHADMAAAPAK

Radius of gyration: 39.95 Å; Cα contacts (8 Å, |Δi|>4): 219; chains: 1; bounding box: 58×68×121 Å

pLDDT: mean 78.83, std 24.35, range [31.88, 98.81]